Protein AF-A0ABD5NS43-F1 (afdb_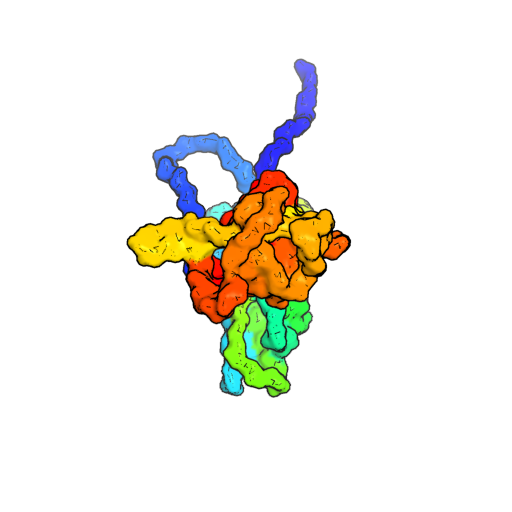monomer_lite)

Secondary structure (DSSP, 8-state):
---------------------------------------------SB---EEESTEEETTTEEEEEE---SS-SEEEEEEEEE--TTTPPPEEEEEEEPPPPP-HHHHHEEEEEEEEETTTS-EEEEEEEEHHHHHHHHHT-EEEEEEEPTT-EEEEEEEEEE-TT------EEEEEEEEEEETTS-SSPPPSSTT---S---S-SS-BPPEEEEEEEEEPTTT--EEE--BEE--TTGGG-TTEETTEE-SEEEEEESSSSS--EEEEEEEEEEEEE-TTS-EEEEEEEEEETT-PPPPPEEEEEEEETTEEEEE--GGGEETTEESSPEEPPBTT----

Radius of gyration: 26.24 Å; chains: 1; bounding box: 74×61×73 Å

Foldseek 3Di:
DDDDDDDDDPDDDDPDPDDDDDDDDPPDPPPPPPDPDDDDDDDPAWWAFKDKDWAPDDRRQKHKDKFFADPVRQKDKTKIKIARAADPDAFWWKKKAKDAWPDDPQQQQKWKWKWKDFPPPPDTHTQDTDGNQRRNQSRLQMDTRDDGDGHPGIMMIMMIMGGHPPDDDRDMIMMMMGMTITHPPPPPPDDGPRHPGGNPDCPLQDQNFFQWQKKWWFFADPVPRDTHTQAMDGQDPCQLVDPQGHRSAGDQAKAFGAHHSPPSHTGQKIWRWPDFRADPPRHTFWTWTFMAGVVRDDDFFTQWMWTEGDPDIAIRRDPQQTDTRTGPDIDGGDRPVPDHD

Sequence (341 aa):
MTGDGVNRRRVLRSLVIAGGTGAAVGTGTGALLSDRESGANDVGAGTLDVQVDGGSATGDGTVSLVIEPTADRRSGTETLSVSLPGETNNPATLWLGGTCPPASPLVEALSMTVSVGDCSSGSADVIASGSLRSVTETLADGVLLSACLDAGARRCLTVAWALADGYTGRDSIAFDLQVVAEQCRWTADPTNPFPGASCADPPSDGPTRHGISYLVPYACDPADGTAVRLGKLELESGYCGVDGIDENAIERGTYPLFDDGDDCTPTDYQLHVVDVVEKTGGEAVGIEFELGTASGDAPPDLCRVDVKGGPGIVTYDDPDAFDGSATDGPLLAPTTGGGAP

Structure (mmCIF, N/CA/C/O backbone):
data_AF-A0ABD5NS43-F1
#
_entry.id   AF-A0ABD5NS43-F1
#
loop_
_atom_site.group_PDB
_atom_site.id
_atom_site.type_symbol
_atom_site.label_atom_id
_atom_site.label_alt_id
_atom_site.label_comp_id
_atom_site.label_asym_id
_atom_site.label_entity_id
_atom_site.label_seq_id
_atom_site.pdbx_PDB_ins_code
_atom_site.Cartn_x
_atom_site.Cartn_y
_atom_site.Cartn_z
_atom_site.occupancy
_atom_site.B_iso_or_equiv
_atom_site.auth_seq_id
_atom_site.auth_comp_id
_atom_site.auth_asym_id
_atom_site.auth_atom_id
_atom_site.pdbx_PDB_model_num
ATOM 1 N N . MET A 1 1 ? -43.810 36.384 12.501 1.00 37.03 1 MET A N 1
ATOM 2 C CA . MET A 1 1 ? -44.142 35.044 13.031 1.00 37.03 1 MET A CA 1
ATOM 3 C C . MET A 1 1 ? -43.964 34.043 11.911 1.00 37.03 1 MET A C 1
ATOM 5 O O . MET A 1 1 ? -44.349 34.396 10.806 1.00 37.03 1 MET A O 1
ATOM 9 N N . THR A 1 2 ? -43.400 32.874 12.263 1.00 34.41 2 THR A N 1
ATOM 10 C CA . THR A 1 2 ? -43.229 31.626 11.478 1.00 34.41 2 THR A CA 1
ATOM 11 C C . THR A 1 2 ? -42.352 31.774 10.233 1.00 34.41 2 THR A C 1
ATOM 13 O O . THR A 1 2 ? -42.646 32.602 9.388 1.00 34.41 2 THR A O 1
ATOM 16 N N . GLY A 1 3 ? -41.258 31.052 10.032 1.00 32.59 3 GLY A N 1
ATOM 17 C CA . GLY A 1 3 ? -40.816 29.740 10.503 1.00 32.59 3 GLY A CA 1
ATOM 18 C C . GLY A 1 3 ? -39.913 29.172 9.392 1.00 32.59 3 GLY A C 1
ATOM 19 O O . GLY A 1 3 ? -39.959 29.677 8.275 1.00 32.59 3 GLY A O 1
ATOM 20 N N . ASP A 1 4 ? -39.130 28.150 9.721 1.00 36.84 4 ASP A N 1
ATOM 21 C CA . ASP A 1 4 ? -38.266 27.343 8.839 1.00 36.84 4 ASP A CA 1
ATOM 22 C C . ASP A 1 4 ? -36.882 27.957 8.528 1.00 36.84 4 ASP A C 1
ATOM 24 O O . ASP A 1 4 ? -36.754 29.043 7.982 1.00 36.84 4 ASP A O 1
ATOM 28 N N . GLY A 1 5 ? -35.746 27.353 8.879 1.00 27.80 5 GLY A N 1
ATOM 29 C CA . GLY A 1 5 ? -35.504 25.953 9.209 1.00 27.80 5 GLY A CA 1
ATOM 30 C C . GLY A 1 5 ? -34.748 25.259 8.078 1.00 27.80 5 GLY A C 1
ATOM 31 O O . GLY A 1 5 ? -35.350 24.724 7.162 1.00 27.80 5 GLY A O 1
ATOM 32 N N . VAL A 1 6 ? -33.430 25.175 8.275 1.00 33.19 6 VAL A N 1
ATOM 33 C CA . VAL A 1 6 ? -32.510 24.126 7.802 1.00 33.19 6 VAL A CA 1
ATOM 34 C C . VAL A 1 6 ? -31.959 24.191 6.356 1.00 33.19 6 VAL A C 1
ATOM 36 O O . VAL A 1 6 ? -32.664 24.157 5.359 1.00 33.19 6 VAL A O 1
ATOM 39 N N . ASN A 1 7 ? -30.623 24.090 6.321 1.00 31.78 7 ASN A N 1
ATOM 40 C CA . ASN A 1 7 ? -29.783 23.299 5.409 1.00 31.78 7 ASN A CA 1
ATOM 41 C C . ASN A 1 7 ? -29.570 23.731 3.949 1.00 31.78 7 ASN A C 1
ATOM 43 O O . ASN A 1 7 ? -30.408 23.521 3.079 1.00 31.78 7 ASN A O 1
ATOM 47 N N . ARG A 1 8 ? -28.317 24.103 3.648 1.00 32.53 8 ARG A N 1
ATOM 48 C CA . ARG A 1 8 ? -27.331 23.229 2.967 1.00 32.53 8 ARG A CA 1
ATOM 49 C C . ARG A 1 8 ? -26.042 24.023 2.718 1.00 32.53 8 ARG A C 1
ATOM 51 O O . ARG A 1 8 ? -25.870 24.628 1.665 1.00 32.53 8 ARG A O 1
ATOM 58 N N . ARG A 1 9 ? -25.096 23.981 3.658 1.00 37.16 9 ARG A N 1
ATOM 59 C CA . ARG A 1 9 ? -23.673 24.095 3.303 1.00 37.16 9 ARG A CA 1
ATOM 60 C C . ARG A 1 9 ? -23.087 22.694 3.359 1.00 37.16 9 ARG A C 1
ATOM 62 O O . ARG A 1 9 ? -22.691 22.215 4.409 1.00 37.16 9 ARG A O 1
ATOM 69 N N . ARG A 1 10 ? -23.100 22.027 2.204 1.00 39.12 10 ARG A N 1
ATOM 70 C CA . ARG A 1 10 ? -22.196 20.915 1.913 1.00 39.12 10 ARG A CA 1
ATOM 71 C C . ARG A 1 10 ? -20.854 21.549 1.580 1.00 39.12 10 ARG A C 1
ATOM 73 O O . ARG A 1 10 ? -20.683 22.017 0.462 1.00 39.12 10 ARG A O 1
ATOM 80 N N . VAL A 1 11 ? -19.947 21.592 2.546 1.00 30.23 11 VAL A N 1
ATOM 81 C CA . VAL A 1 11 ? -18.516 21.761 2.282 1.00 30.23 11 VAL A CA 1
ATOM 82 C C . VAL A 1 11 ? -17.762 20.878 3.277 1.00 30.23 11 VAL A C 1
ATOM 84 O O . VAL A 1 11 ? -17.627 21.231 4.438 1.00 30.23 11 VAL A O 1
ATOM 87 N N . LEU A 1 12 ? -17.388 19.703 2.761 1.00 34.28 12 LEU A N 1
ATOM 88 C CA . LEU A 1 12 ? -16.168 18.910 2.969 1.00 34.28 12 LEU A CA 1
ATOM 89 C C . LEU A 1 12 ? -15.636 18.656 4.389 1.00 34.28 12 LEU A C 1
ATOM 91 O O . LEU A 1 12 ? -15.289 19.582 5.111 1.00 34.28 12 LEU A O 1
ATOM 95 N N . ARG A 1 13 ? -15.371 17.370 4.660 1.00 28.28 13 ARG A N 1
ATOM 96 C CA . ARG A 1 13 ? -14.049 16.848 5.064 1.00 28.28 13 ARG A CA 1
ATOM 97 C C . ARG A 1 13 ? -14.061 15.321 4.955 1.00 28.28 13 ARG A C 1
ATOM 99 O O . ARG A 1 13 ? -14.461 14.614 5.867 1.00 28.28 13 ARG A O 1
ATOM 106 N N . SER A 1 14 ? -13.672 14.839 3.782 1.00 26.73 14 SER A N 1
ATOM 107 C CA . SER A 1 14 ? -13.188 13.481 3.563 1.00 26.73 14 SER A CA 1
ATOM 108 C C . SER A 1 14 ? -11.707 13.465 3.940 1.00 26.73 14 SER A C 1
ATOM 110 O O . SER A 1 14 ? -10.896 14.040 3.215 1.00 26.73 14 SER A O 1
ATOM 112 N N . LEU A 1 15 ? -11.360 12.861 5.076 1.00 34.47 15 LEU A N 1
ATOM 113 C CA . LEU A 1 15 ? -10.001 12.376 5.298 1.00 34.47 15 LEU A CA 1
ATOM 114 C C . LEU A 1 15 ? -9.972 10.953 4.743 1.00 34.47 15 LEU A C 1
ATOM 116 O O . LEU A 1 15 ? -10.504 10.031 5.350 1.00 34.47 15 LEU A O 1
ATOM 120 N N . VAL A 1 16 ? -9.427 10.809 3.540 1.00 35.41 16 VAL A N 1
ATOM 121 C CA . VAL A 1 16 ? -9.013 9.514 3.007 1.00 35.41 16 VAL A CA 1
ATOM 122 C C . VAL A 1 16 ? -7.578 9.347 3.477 1.00 35.41 16 VAL A C 1
ATOM 124 O O . VAL A 1 16 ? -6.688 10.037 2.986 1.00 35.41 16 VAL A O 1
ATOM 127 N N . ILE A 1 17 ? -7.367 8.504 4.484 1.00 37.31 17 ILE A N 1
ATOM 128 C CA . ILE A 1 17 ? -6.025 8.055 4.848 1.00 37.31 17 ILE A CA 1
ATOM 129 C C . ILE A 1 17 ? -5.646 7.035 3.777 1.00 37.31 17 ILE A C 1
ATOM 131 O O . ILE A 1 17 ? -6.137 5.909 3.771 1.00 37.31 17 ILE A O 1
ATOM 135 N N . ALA A 1 18 ? -4.851 7.479 2.807 1.00 36.19 18 ALA A N 1
ATOM 136 C CA . ALA A 1 18 ? -4.213 6.594 1.850 1.00 36.19 18 ALA A CA 1
ATOM 137 C C . ALA A 1 18 ? -3.174 5.759 2.610 1.00 36.19 18 ALA A C 1
ATOM 139 O O . ALA A 1 18 ? -2.249 6.306 3.208 1.00 36.19 18 ALA A O 1
ATOM 140 N N . GLY A 1 19 ? -3.369 4.442 2.640 1.00 33.03 19 GLY A N 1
ATOM 141 C CA . GLY A 1 19 ? -2.379 3.501 3.148 1.00 33.03 19 GLY A CA 1
ATOM 142 C C . GLY A 1 19 ? -1.290 3.279 2.103 1.00 33.03 19 GLY A C 1
ATOM 143 O O . GLY A 1 19 ? -1.593 2.964 0.955 1.00 33.03 19 GLY A O 1
ATOM 144 N N . GLY A 1 20 ? -0.034 3.432 2.509 1.00 29.34 20 GLY A N 1
ATOM 145 C CA . GLY A 1 20 ? 1.129 3.101 1.697 1.00 29.34 20 GLY A CA 1
ATOM 146 C C . GLY A 1 20 ? 2.405 3.154 2.531 1.00 29.34 20 GLY A C 1
ATOM 147 O O . GLY A 1 20 ? 2.753 4.213 3.034 1.00 29.34 20 GLY A O 1
ATOM 148 N N . THR A 1 21 ? 3.034 1.984 2.681 1.00 33.06 21 THR A N 1
ATOM 149 C CA . THR A 1 21 ? 4.460 1.716 2.968 1.00 33.06 21 THR A CA 1
ATOM 150 C C . THR A 1 21 ? 5.164 2.520 4.068 1.00 33.06 21 THR A C 1
ATOM 152 O O . THR A 1 21 ? 5.438 3.710 3.956 1.00 33.06 21 THR A O 1
ATOM 155 N N . GLY A 1 22 ? 5.552 1.802 5.126 1.00 31.81 22 GLY A N 1
ATOM 156 C CA . GLY A 1 22 ? 6.321 2.325 6.244 1.00 31.81 22 GLY A CA 1
ATOM 157 C C . GLY A 1 22 ? 7.696 2.868 5.853 1.00 31.81 22 GLY A C 1
ATOM 158 O O . GLY A 1 22 ? 8.577 2.129 5.432 1.00 31.81 22 GLY A O 1
ATOM 159 N N . ALA A 1 23 ? 7.895 4.145 6.151 1.00 29.14 23 ALA A N 1
ATOM 160 C CA . ALA A 1 23 ? 9.147 4.679 6.658 1.00 29.14 23 ALA A CA 1
ATOM 161 C C . ALA A 1 23 ? 8.786 5.666 7.772 1.00 29.14 23 ALA A C 1
ATOM 163 O O . ALA A 1 23 ? 7.980 6.578 7.588 1.00 29.14 23 ALA A O 1
ATOM 164 N N . ALA A 1 24 ? 9.346 5.460 8.961 1.00 37.34 24 ALA A N 1
ATOM 165 C CA . ALA A 1 24 ? 9.175 6.370 10.078 1.00 37.34 24 ALA A CA 1
ATOM 166 C C . ALA A 1 24 ? 9.868 7.705 9.765 1.00 37.34 24 ALA A C 1
ATOM 168 O O . ALA A 1 24 ? 11.053 7.880 10.039 1.00 37.34 24 ALA A O 1
ATOM 169 N N . VAL A 1 25 ? 9.114 8.667 9.238 1.00 30.28 25 VAL A N 1
ATOM 170 C CA . VAL A 1 25 ? 9.462 10.084 9.311 1.00 30.28 25 VAL A CA 1
ATOM 171 C C . VAL A 1 25 ? 8.252 10.808 9.873 1.00 30.28 25 VAL A C 1
ATOM 173 O O . VAL A 1 25 ? 7.248 11.023 9.202 1.00 30.28 25 VAL A O 1
ATOM 176 N N . GLY A 1 26 ? 8.354 11.171 11.150 1.00 37.03 26 GLY A N 1
ATOM 177 C CA . GLY A 1 26 ? 7.439 12.105 11.781 1.00 37.03 26 GLY A CA 1
ATOM 178 C C . GLY A 1 26 ? 7.564 13.471 11.118 1.00 37.03 26 GLY A C 1
ATOM 179 O O . GLY A 1 26 ? 8.280 14.342 11.605 1.00 37.03 26 GLY A O 1
ATOM 180 N N . THR A 1 27 ? 6.848 13.684 10.021 1.00 30.89 27 THR A N 1
ATOM 181 C CA . THR A 1 27 ? 6.480 15.025 9.587 1.00 30.89 27 THR A CA 1
ATOM 182 C C . THR A 1 27 ? 5.243 15.406 10.371 1.00 30.89 27 THR A C 1
ATOM 184 O O . THR A 1 27 ? 4.116 15.055 10.028 1.00 30.89 27 THR A O 1
ATOM 187 N N . GLY A 1 28 ? 5.485 16.080 11.494 1.00 30.64 28 GLY A N 1
ATOM 188 C CA . GLY A 1 28 ? 4.429 16.662 12.293 1.00 30.64 28 GLY A CA 1
ATOM 189 C C . GLY A 1 28 ? 3.524 17.514 11.415 1.00 30.64 28 GLY A C 1
ATOM 190 O O . GLY A 1 28 ? 3.984 18.423 10.721 1.00 30.64 28 GLY A O 1
ATOM 191 N N . THR A 1 29 ? 2.220 17.278 11.517 1.00 31.39 29 THR A N 1
ATOM 192 C CA . THR A 1 29 ? 1.263 18.334 11.211 1.00 31.39 29 THR A CA 1
ATOM 193 C C . THR A 1 29 ? 1.394 19.347 12.339 1.00 31.39 29 THR A C 1
ATOM 195 O O . THR A 1 29 ? 0.687 19.308 13.343 1.00 31.39 29 THR A O 1
ATOM 198 N N . GLY A 1 30 ? 2.383 20.228 12.204 1.00 27.53 30 GLY A N 1
ATOM 199 C CA . GLY A 1 30 ? 2.445 21.461 12.955 1.00 27.53 30 GLY A CA 1
ATOM 200 C C . GLY A 1 30 ? 1.200 22.261 12.613 1.00 27.53 30 GLY A C 1
ATOM 201 O O . GLY A 1 30 ? 1.186 23.021 11.648 1.00 27.53 30 GLY A O 1
ATOM 202 N N . ALA A 1 31 ? 0.153 22.114 13.420 1.00 28.66 31 ALA A N 1
ATOM 203 C CA . ALA A 1 31 ? -0.797 23.190 13.595 1.00 28.66 31 ALA A CA 1
ATOM 204 C C . ALA A 1 31 ? -0.027 24.328 14.277 1.00 28.66 31 ALA A C 1
ATOM 206 O O . ALA A 1 31 ? 0.041 24.431 15.501 1.00 28.66 31 ALA A O 1
ATOM 207 N N . LEU A 1 32 ? 0.607 25.166 13.456 1.00 30.61 32 LEU A N 1
ATOM 208 C CA . LEU A 1 32 ? 0.958 26.529 13.816 1.00 30.61 32 LEU A CA 1
ATOM 209 C C . LEU A 1 32 ? -0.346 27.267 14.126 1.00 30.61 32 LEU A C 1
ATOM 211 O O . LEU A 1 32 ? -0.912 27.948 13.281 1.00 30.61 32 LEU A O 1
ATOM 215 N N . LEU A 1 33 ? -0.817 27.106 15.355 1.00 27.48 33 LEU A N 1
ATOM 216 C CA . LEU A 1 33 ? -1.637 28.079 16.050 1.00 27.48 33 LEU A CA 1
ATOM 217 C C . LEU A 1 33 ? -0.927 28.353 17.373 1.00 27.48 33 LEU A C 1
ATOM 219 O O . LEU A 1 33 ? -1.290 27.864 18.441 1.00 27.48 33 LEU A O 1
ATOM 223 N N . SER A 1 34 ? 0.141 29.144 17.287 1.00 36.28 34 SER A N 1
ATOM 224 C CA . SER A 1 34 ? 0.410 30.066 18.377 1.00 36.28 34 SER A CA 1
ATOM 225 C C . SER A 1 34 ? -0.783 31.008 18.416 1.00 36.28 34 SER A C 1
ATOM 227 O O . SER A 1 34 ? -0.908 31.807 17.503 1.00 36.28 34 SER A O 1
ATOM 229 N N . ASP A 1 35 ? -1.669 30.855 19.393 1.00 29.58 35 ASP A N 1
ATOM 230 C CA . ASP A 1 35 ? -2.340 31.977 20.044 1.00 29.58 35 ASP A CA 1
ATOM 231 C C . ASP A 1 35 ? -2.994 31.486 21.336 1.00 29.58 35 ASP A C 1
ATOM 233 O O . ASP A 1 35 ? -3.946 30.706 21.364 1.00 29.58 35 ASP A O 1
ATOM 237 N N . ARG A 1 36 ? -2.440 31.961 22.453 1.00 37.84 36 ARG A N 1
ATOM 238 C CA . ARG A 1 36 ? -3.187 32.071 23.700 1.00 37.84 36 ARG A CA 1
ATOM 239 C C . ARG A 1 36 ? -4.110 33.273 23.540 1.00 37.84 36 ARG A C 1
ATOM 241 O O . ARG A 1 36 ? -3.676 34.379 23.825 1.00 37.84 36 ARG A O 1
ATOM 248 N N . GLU A 1 37 ? -5.363 33.055 23.160 1.00 25.05 37 GLU A N 1
ATOM 249 C CA . GLU A 1 37 ? -6.462 33.917 23.597 1.00 25.05 37 GLU A CA 1
ATOM 250 C C . GLU A 1 37 ? -7.812 33.188 23.537 1.00 25.05 37 GLU A C 1
ATOM 252 O O . GLU A 1 37 ? -8.101 32.378 22.661 1.00 25.05 37 GLU A O 1
ATOM 257 N N . SER A 1 38 ? -8.615 33.434 24.564 1.00 39.31 38 SER A N 1
ATOM 258 C CA . SER A 1 38 ? -9.927 32.852 24.823 1.00 39.31 38 SER A CA 1
ATOM 259 C C . SER A 1 38 ? -11.000 33.381 23.867 1.00 39.31 38 SER A C 1
ATOM 261 O O . SER A 1 38 ? -11.188 34.593 23.806 1.00 39.31 38 SER A O 1
ATOM 263 N N . GLY A 1 39 ? -11.807 32.507 23.253 1.00 24.41 39 GLY A N 1
ATOM 264 C CA . GLY A 1 39 ? -13.103 32.925 22.702 1.00 24.41 39 GLY A CA 1
ATOM 265 C C . GLY A 1 39 ? -13.632 32.139 21.503 1.00 24.41 39 GLY A C 1
ATOM 266 O O . GLY A 1 39 ? -13.374 32.502 20.369 1.00 24.41 39 GLY A O 1
ATOM 267 N N . ALA A 1 40 ? -14.468 31.142 21.800 1.00 32.28 40 ALA A N 1
ATOM 268 C CA . ALA A 1 40 ? -15.680 30.743 21.074 1.00 32.28 40 ALA A CA 1
ATOM 269 C C . ALA A 1 40 ? -15.644 30.471 19.544 1.00 32.28 40 ALA A C 1
ATOM 271 O O . ALA A 1 40 ? -15.745 31.378 18.723 1.00 32.28 40 ALA A O 1
ATOM 272 N N . ASN A 1 41 ? -15.816 29.171 19.253 1.00 26.81 41 ASN A N 1
ATOM 273 C CA . ASN A 1 41 ? -16.588 28.561 18.158 1.00 26.81 41 ASN A CA 1
ATOM 274 C C . ASN A 1 41 ? -15.925 28.421 16.774 1.00 26.81 41 ASN A C 1
ATOM 276 O O . ASN A 1 41 ? -16.150 29.240 15.891 1.00 26.81 41 ASN A O 1
ATOM 280 N N . ASP A 1 42 ? -15.326 27.252 16.527 1.00 26.03 42 ASP A N 1
ATOM 281 C CA . ASP A 1 42 ? -15.966 26.301 15.607 1.00 26.03 42 ASP A CA 1
ATOM 282 C C . ASP A 1 42 ? -15.689 24.851 16.051 1.00 26.03 42 ASP A C 1
ATOM 284 O O . ASP A 1 42 ? -14.607 24.520 16.533 1.00 26.03 42 ASP A O 1
ATOM 288 N N . VAL A 1 43 ? -16.728 24.023 15.990 1.00 31.44 43 VAL A N 1
ATOM 289 C CA . VAL A 1 43 ? -16.882 22.732 16.671 1.00 31.44 43 VAL A CA 1
ATOM 290 C C . VAL A 1 43 ? -16.802 21.613 15.637 1.00 31.44 43 VAL A C 1
ATOM 292 O O . VAL A 1 43 ? -17.685 21.489 14.795 1.00 31.44 43 VAL A O 1
ATOM 295 N N . GLY A 1 44 ? -15.798 20.741 15.743 1.00 28.44 44 GLY A N 1
ATOM 296 C CA . GLY A 1 44 ? -15.894 19.367 15.252 1.00 28.44 44 GLY A CA 1
ATOM 297 C C . GLY A 1 44 ? -16.437 18.494 16.380 1.00 28.44 44 GLY A C 1
ATOM 298 O O . GLY A 1 44 ? -15.688 18.102 17.269 1.00 28.44 44 GLY A O 1
ATOM 299 N N . ALA A 1 45 ? -17.745 18.248 16.415 1.00 35.97 45 ALA A N 1
ATOM 300 C CA . ALA A 1 45 ? -18.325 17.328 17.388 1.00 35.97 45 ALA A CA 1
ATOM 301 C C . ALA A 1 45 ? -18.009 15.889 16.957 1.00 35.97 45 ALA A C 1
ATOM 303 O O . ALA A 1 45 ? -18.482 15.470 15.905 1.00 35.97 45 ALA A O 1
ATOM 304 N N . GLY A 1 46 ? -17.248 15.135 17.756 1.00 40.91 46 GLY A N 1
ATOM 305 C CA . GLY A 1 46 ? -17.272 13.673 17.641 1.00 40.91 46 GLY A CA 1
ATOM 306 C C . GLY A 1 46 ? -16.073 12.917 18.196 1.00 40.91 46 GLY A C 1
ATOM 307 O O . GLY A 1 46 ? -16.284 11.981 18.960 1.00 40.91 46 GLY A O 1
ATOM 308 N N . THR A 1 47 ? -14.843 13.305 17.851 1.00 48.72 47 THR A N 1
ATOM 309 C CA . THR A 1 47 ? -13.645 12.503 18.161 1.00 48.72 47 THR A CA 1
ATOM 310 C C . THR A 1 47 ? -13.081 12.836 19.538 1.00 48.72 47 THR A C 1
ATOM 312 O O . THR A 1 47 ? -12.920 14.011 19.876 1.00 48.72 47 THR A O 1
ATOM 315 N N . LEU A 1 48 ? -12.808 11.809 20.342 1.00 53.78 48 LEU A N 1
ATOM 316 C CA . LEU A 1 48 ? -12.258 11.944 21.691 1.00 53.78 48 LEU A CA 1
ATOM 317 C C . LEU A 1 48 ? -10.807 11.467 21.753 1.00 53.78 48 LEU A C 1
ATOM 319 O O . LEU A 1 48 ? -10.426 10.583 20.994 1.00 53.78 48 LEU A O 1
ATOM 323 N N . ASP A 1 49 ? -10.035 12.030 22.680 1.00 56.38 49 ASP A N 1
ATOM 324 C CA . ASP A 1 49 ? -8.682 11.571 22.985 1.00 56.38 49 ASP A CA 1
ATOM 325 C C . ASP A 1 49 ? -8.708 10.132 23.531 1.00 56.38 49 ASP A C 1
ATOM 327 O O . ASP A 1 49 ? -9.467 9.829 24.463 1.00 56.38 49 ASP A O 1
ATOM 331 N N . VAL A 1 50 ? -7.901 9.254 22.933 1.00 56.78 50 VAL A N 1
ATOM 332 C CA . VAL A 1 50 ? -7.781 7.837 23.293 1.00 56.78 50 VAL A CA 1
ATOM 333 C C . VAL A 1 50 ? -6.357 7.577 23.734 1.00 56.78 50 VAL A C 1
ATOM 335 O O . VAL A 1 50 ? -5.414 7.785 22.978 1.00 56.78 50 VAL A O 1
ATOM 338 N N . GLN A 1 51 ? -6.211 7.022 24.931 1.00 63.41 51 GLN A N 1
ATOM 339 C CA . GLN A 1 51 ? -4.917 6.575 25.416 1.00 63.41 51 GLN A CA 1
ATOM 340 C C . GLN A 1 51 ? -4.794 5.062 25.242 1.00 63.41 51 GLN A C 1
ATOM 342 O O . GLN A 1 51 ? -5.644 4.306 25.726 1.00 63.41 51 GLN A O 1
ATOM 347 N N . VAL A 1 52 ? -3.713 4.630 24.592 1.00 60.88 52 VAL A N 1
ATOM 348 C CA . VAL A 1 52 ? -3.337 3.219 24.485 1.00 60.88 52 VAL A CA 1
ATOM 349 C C . VAL A 1 52 ? -2.013 2.997 25.209 1.00 60.88 52 VAL A C 1
ATOM 351 O O . VAL A 1 52 ? -0.996 3.577 24.845 1.00 60.88 52 VAL A O 1
ATOM 354 N N . ASP A 1 53 ? -2.034 2.161 26.246 1.00 62.56 53 ASP A N 1
ATOM 355 C CA . ASP A 1 53 ? -0.852 1.786 27.021 1.00 62.56 53 ASP A CA 1
ATOM 356 C C . ASP A 1 53 ? -0.402 0.361 26.642 1.00 62.56 53 ASP A C 1
ATOM 358 O O . ASP A 1 53 ? -1.165 -0.597 26.800 1.00 62.56 53 ASP A O 1
ATOM 362 N N . GLY A 1 54 ? 0.843 0.214 26.176 1.00 54.50 54 GLY A N 1
ATOM 363 C CA . GLY A 1 54 ? 1.426 -1.047 25.684 1.00 54.50 54 GLY A CA 1
ATOM 364 C C . GLY A 1 54 ? 1.922 -0.935 24.235 1.00 54.50 54 GLY A C 1
ATOM 365 O O . GLY A 1 54 ? 1.454 -0.079 23.490 1.00 54.50 54 GLY A O 1
ATOM 366 N N . GLY A 1 55 ? 2.887 -1.773 23.838 1.00 56.00 55 GLY A N 1
ATOM 367 C CA . GLY A 1 55 ? 3.522 -1.707 22.511 1.00 56.00 55 GLY A CA 1
ATOM 368 C C . GLY A 1 55 ? 4.299 -0.407 22.248 1.00 56.00 55 GLY A C 1
ATOM 369 O O . GLY A 1 55 ? 4.666 0.316 23.178 1.00 56.00 55 GLY A O 1
ATOM 370 N N . SER A 1 56 ? 4.553 -0.097 20.973 1.00 50.69 56 SER A N 1
ATOM 371 C CA . SER A 1 56 ? 5.128 1.181 20.511 1.00 50.69 56 SER A CA 1
ATOM 372 C C . SER A 1 56 ? 4.033 2.215 20.210 1.00 50.69 56 SER A C 1
ATOM 374 O O . SER A 1 56 ? 4.036 2.838 19.152 1.00 50.69 56 SER A O 1
ATOM 376 N N . ALA A 1 57 ? 3.060 2.360 21.114 1.00 51.38 57 ALA A N 1
ATOM 377 C CA . ALA A 1 57 ? 1.929 3.267 20.933 1.00 51.38 57 ALA A CA 1
ATOM 378 C C . ALA A 1 57 ? 2.378 4.731 20.780 1.00 51.38 57 ALA A C 1
ATOM 380 O O . ALA A 1 57 ? 3.193 5.234 21.561 1.00 51.38 57 ALA A O 1
ATOM 381 N N . THR A 1 58 ? 1.808 5.427 19.798 1.00 50.38 58 THR A N 1
ATOM 382 C CA . THR A 1 58 ? 1.869 6.888 19.693 1.00 50.38 58 THR A CA 1
ATOM 383 C C . THR A 1 58 ? 0.603 7.469 20.323 1.00 50.38 58 THR A C 1
ATOM 385 O O . THR A 1 58 ? -0.456 6.843 20.303 1.00 50.38 58 THR A O 1
ATOM 388 N N . GLY A 1 59 ? 0.698 8.650 20.940 1.00 48.91 59 GLY A N 1
ATOM 389 C CA . GLY A 1 59 ? -0.375 9.256 21.749 1.00 48.91 59 GLY A CA 1
ATOM 390 C C . GLY A 1 59 ? -1.684 9.598 21.019 1.00 48.91 59 GLY A C 1
ATOM 391 O O . GLY A 1 59 ? -2.543 10.209 21.634 1.00 48.91 59 GLY A O 1
ATOM 392 N N . ASP A 1 60 ? -1.846 9.188 19.758 1.00 56.69 60 ASP A N 1
ATOM 393 C CA . ASP A 1 60 ? -2.975 9.515 18.880 1.00 56.69 60 ASP A CA 1
ATOM 394 C C . ASP A 1 60 ? -3.829 8.272 18.532 1.00 56.69 60 ASP A C 1
ATOM 396 O O . ASP A 1 60 ? -4.478 8.213 17.489 1.00 56.69 60 ASP A O 1
ATOM 400 N N . GLY A 1 61 ? -3.805 7.233 19.375 1.00 65.50 61 GLY A N 1
ATOM 401 C CA . GLY A 1 61 ? -4.620 6.025 19.188 1.00 65.50 61 GLY A CA 1
ATOM 402 C C . GLY A 1 61 ? -4.102 5.047 18.126 1.00 65.50 61 GLY A C 1
ATOM 403 O O . GLY A 1 61 ? -4.812 4.101 17.791 1.00 65.50 61 GLY A O 1
ATOM 404 N N . THR A 1 62 ? -2.880 5.231 17.616 1.00 73.69 62 THR A N 1
ATOM 405 C CA . THR A 1 62 ? -2.229 4.288 16.689 1.00 73.69 62 THR A CA 1
ATOM 406 C C . THR A 1 62 ? -1.158 3.470 17.409 1.00 73.69 62 THR A C 1
ATOM 408 O O . THR A 1 62 ? -0.362 4.004 18.184 1.00 73.69 62 THR A O 1
ATOM 411 N N . VAL A 1 63 ? -1.125 2.161 17.156 1.00 73.12 63 VAL A N 1
ATOM 412 C CA . VAL A 1 63 ? -0.144 1.234 17.732 1.00 73.12 63 VAL A CA 1
ATOM 413 C C . VAL A 1 63 ? 0.469 0.374 16.642 1.00 73.12 63 VAL A C 1
ATOM 415 O O . VAL A 1 63 ? -0.227 -0.440 16.042 1.00 73.12 63 VAL A O 1
ATOM 418 N N . SER A 1 64 ? 1.779 0.500 16.443 1.00 78.62 64 SER A N 1
ATOM 419 C CA . SER A 1 64 ? 2.527 -0.398 15.564 1.00 78.62 64 SER A CA 1
ATOM 420 C C . SER A 1 64 ? 2.840 -1.707 16.278 1.00 78.62 64 SER A C 1
ATOM 422 O O . SER A 1 64 ? 3.478 -1.716 17.335 1.00 78.62 64 SER A O 1
ATOM 424 N N . LEU A 1 65 ? 2.407 -2.814 15.684 1.00 79.25 65 LEU A N 1
ATOM 425 C CA . LEU A 1 65 ? 2.727 -4.168 16.110 1.00 79.25 65 LEU A CA 1
ATOM 426 C C . LEU A 1 65 ? 3.804 -4.735 15.194 1.00 79.25 65 LEU A C 1
ATOM 428 O O . LEU A 1 65 ? 3.617 -4.828 13.982 1.00 79.25 65 LEU A O 1
ATOM 432 N N . VAL A 1 66 ? 4.925 -5.146 15.787 1.00 83.94 66 VAL A N 1
ATOM 433 C CA . VAL A 1 66 ? 6.048 -5.746 15.061 1.00 83.94 66 VAL A CA 1
ATOM 434 C C . VAL A 1 66 ? 6.205 -7.194 15.503 1.00 83.94 66 VAL A C 1
ATOM 436 O O . VAL A 1 66 ? 6.422 -7.491 16.681 1.00 83.94 66 VAL A O 1
ATOM 439 N N . ILE A 1 67 ? 6.095 -8.113 14.548 1.00 84.19 67 ILE A N 1
ATOM 440 C CA . ILE A 1 67 ? 6.277 -9.544 14.769 1.00 84.19 67 ILE A CA 1
ATOM 441 C C . ILE A 1 67 ? 7.592 -9.965 14.122 1.00 84.19 67 ILE A C 1
ATOM 443 O O . ILE A 1 67 ? 7.755 -9.916 12.904 1.00 84.19 67 ILE A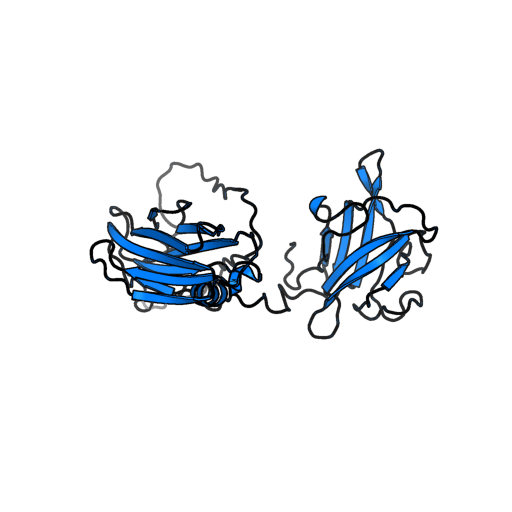 O 1
ATOM 447 N N . GLU A 1 68 ? 8.515 -10.426 14.965 1.00 87.31 68 GLU A N 1
ATOM 448 C CA . GLU A 1 68 ? 9.838 -10.921 14.575 1.00 87.31 68 GLU A CA 1
ATOM 449 C C . GLU A 1 68 ? 9.998 -12.372 15.058 1.00 87.31 68 GLU A C 1
ATOM 451 O O . GLU A 1 68 ? 10.520 -12.619 16.156 1.00 87.31 68 GLU A O 1
ATOM 456 N N . PRO A 1 69 ? 9.488 -13.364 14.306 1.00 85.31 69 PRO A N 1
ATOM 457 C CA . PRO A 1 69 ? 9.624 -14.757 14.689 1.00 85.31 69 PRO A CA 1
ATOM 458 C C . PRO A 1 69 ? 11.082 -15.196 14.591 1.00 85.31 69 PRO A C 1
ATOM 460 O O . PRO A 1 69 ? 11.795 -14.880 13.640 1.00 85.31 69 PRO A O 1
ATOM 463 N N . THR A 1 70 ? 11.522 -15.997 15.554 1.00 86.69 70 THR A N 1
ATOM 464 C CA . THR A 1 70 ? 12.842 -16.634 15.518 1.00 86.69 70 THR A CA 1
ATOM 465 C C . THR A 1 70 ? 12.699 -18.135 15.724 1.00 86.69 70 THR A C 1
ATOM 467 O O . THR A 1 70 ? 11.627 -18.628 16.081 1.00 86.69 70 THR A O 1
ATOM 470 N N . ALA A 1 71 ? 13.788 -18.883 15.532 1.00 83.88 71 ALA A N 1
ATOM 471 C CA . ALA A 1 71 ? 13.798 -20.320 15.804 1.00 83.88 71 ALA A CA 1
ATOM 472 C C . ALA A 1 71 ? 13.350 -20.651 17.243 1.00 83.88 71 ALA A C 1
ATOM 474 O O . ALA A 1 71 ? 12.654 -21.642 17.449 1.00 83.88 71 ALA A O 1
ATOM 475 N N . ASP A 1 72 ? 13.687 -19.785 18.204 1.00 86.50 72 ASP A N 1
ATOM 476 C CA . ASP A 1 72 ? 13.366 -19.955 19.626 1.00 86.50 72 ASP A CA 1
ATOM 477 C C . ASP A 1 72 ? 12.070 -19.236 20.048 1.00 86.50 72 ASP A C 1
ATOM 479 O O . ASP A 1 72 ? 11.550 -19.473 21.138 1.00 86.50 72 ASP A O 1
ATOM 483 N N . ARG A 1 73 ? 11.520 -18.364 19.190 1.00 87.31 73 ARG A N 1
ATOM 484 C CA . ARG A 1 73 ? 10.289 -17.600 19.434 1.00 87.31 73 ARG A CA 1
ATOM 485 C C . ARG A 1 73 ? 9.325 -17.766 18.263 1.00 87.31 73 ARG A C 1
ATOM 487 O O . ARG A 1 73 ? 9.208 -16.898 17.401 1.00 87.31 73 ARG A O 1
ATOM 494 N N . ARG A 1 74 ? 8.602 -18.886 18.268 1.00 92.31 74 ARG A N 1
ATOM 495 C CA . ARG A 1 74 ? 7.559 -19.193 17.273 1.00 92.31 74 ARG A CA 1
ATOM 496 C C . ARG A 1 74 ? 6.154 -18.761 17.692 1.00 92.31 74 ARG A C 1
ATOM 498 O O . ARG A 1 74 ? 5.209 -18.995 16.953 1.00 92.31 74 ARG A O 1
ATOM 505 N N . SER A 1 75 ? 5.999 -18.140 18.854 1.00 94.25 75 SER A N 1
ATOM 506 C CA . SER A 1 75 ? 4.724 -17.586 19.309 1.00 94.25 75 SER A CA 1
ATOM 507 C C . SER A 1 75 ? 4.945 -16.384 20.215 1.00 94.25 75 SER A C 1
ATOM 509 O O . SER A 1 75 ? 6.002 -16.240 20.838 1.00 94.25 75 SER A O 1
ATOM 511 N N . GLY A 1 76 ? 3.925 -15.546 20.340 1.00 91.69 76 GLY A N 1
ATOM 512 C CA . GLY A 1 76 ? 3.948 -14.391 21.219 1.00 91.69 76 GLY A CA 1
ATOM 513 C C . GLY A 1 76 ? 2.555 -13.936 21.611 1.00 91.69 76 GLY A C 1
ATOM 514 O O . GLY A 1 76 ? 1.543 -14.347 21.045 1.00 91.69 76 GLY A O 1
ATOM 515 N N . THR A 1 77 ? 2.511 -13.089 22.628 1.00 91.00 77 THR A N 1
ATOM 516 C CA . THR A 1 77 ? 1.289 -12.425 23.064 1.00 91.00 77 THR A CA 1
ATOM 517 C C . THR A 1 77 ? 1.638 -11.011 23.473 1.00 91.00 77 THR A C 1
ATOM 519 O O . THR A 1 77 ? 2.629 -10.798 24.172 1.00 91.00 77 THR A O 1
ATOM 522 N N . GLU A 1 78 ? 0.825 -10.066 23.031 1.00 86.94 78 GLU A N 1
ATOM 523 C CA . GLU A 1 78 ? 0.932 -8.657 23.363 1.00 86.94 78 GLU A CA 1
ATOM 524 C C . GLU A 1 78 ? -0.417 -8.162 23.876 1.00 86.94 78 GLU A C 1
ATOM 526 O O . GLU A 1 78 ? -1.468 -8.569 23.378 1.00 86.94 78 GLU A O 1
ATOM 531 N N . THR A 1 79 ? -0.392 -7.319 24.906 1.00 88.00 79 THR A N 1
ATOM 532 C CA . THR A 1 79 ? -1.604 -6.778 25.523 1.00 88.00 79 THR A CA 1
ATOM 533 C C . THR A 1 79 ? -1.533 -5.262 25.521 1.00 88.00 79 THR A C 1
ATOM 535 O O . THR A 1 79 ? -0.567 -4.690 26.024 1.00 88.00 79 THR A O 1
ATOM 538 N N . LEU A 1 80 ? -2.580 -4.631 24.995 1.00 85.38 80 LEU A N 1
ATOM 539 C CA . LEU A 1 80 ? -2.759 -3.186 24.943 1.00 85.38 80 LEU A CA 1
ATOM 540 C C . LEU A 1 80 ? -3.935 -2.797 25.842 1.00 85.38 80 LEU A C 1
ATOM 542 O O . LEU A 1 80 ? -5.007 -3.397 25.768 1.00 85.38 80 LEU A O 1
ATOM 546 N N . SER A 1 81 ? -3.751 -1.787 26.686 1.00 87.00 81 SER A N 1
ATOM 547 C CA . SER A 1 81 ? -4.823 -1.200 27.492 1.00 87.00 81 SER A CA 1
ATOM 548 C C . SER A 1 81 ? -5.328 0.062 26.808 1.00 87.00 81 SER A C 1
ATOM 550 O O . SER A 1 81 ? -4.625 1.064 26.758 1.00 87.00 81 SER A O 1
ATOM 552 N N . VAL A 1 82 ? -6.564 0.025 26.324 1.00 84.44 82 VAL A N 1
ATOM 553 C CA . VAL A 1 82 ? -7.251 1.154 25.695 1.00 84.44 82 VAL A CA 1
ATOM 554 C C . VAL A 1 82 ? -8.128 1.838 26.733 1.00 84.44 82 VAL A C 1
ATOM 556 O O . VAL A 1 82 ? -8.946 1.185 27.386 1.00 84.44 82 VAL A O 1
ATOM 559 N N . SER A 1 83 ? -7.984 3.150 26.898 1.00 83.12 83 SER A N 1
ATOM 560 C CA . SER A 1 83 ? -8.750 3.913 27.881 1.00 83.12 83 SER A CA 1
ATOM 561 C C . SER A 1 83 ? -9.166 5.290 27.383 1.00 83.12 83 SER A C 1
ATOM 563 O O . SER A 1 83 ? -8.519 5.886 26.523 1.00 83.12 83 SER A O 1
ATOM 565 N N . LEU A 1 84 ? -10.253 5.798 27.966 1.00 77.50 84 LEU A N 1
ATOM 566 C CA . LEU A 1 84 ? -10.671 7.188 27.814 1.00 77.50 84 LEU A CA 1
ATOM 567 C C . LEU A 1 84 ? -10.206 7.960 29.058 1.00 77.50 84 LEU A C 1
ATOM 569 O O . LEU A 1 84 ? -10.760 7.720 30.137 1.00 77.50 84 LEU A O 1
ATOM 573 N N . PRO A 1 85 ? -9.205 8.856 28.968 1.00 69.88 85 PRO A N 1
ATOM 574 C CA . PRO A 1 85 ? -8.687 9.575 30.132 1.00 69.88 85 PRO A CA 1
ATOM 575 C C 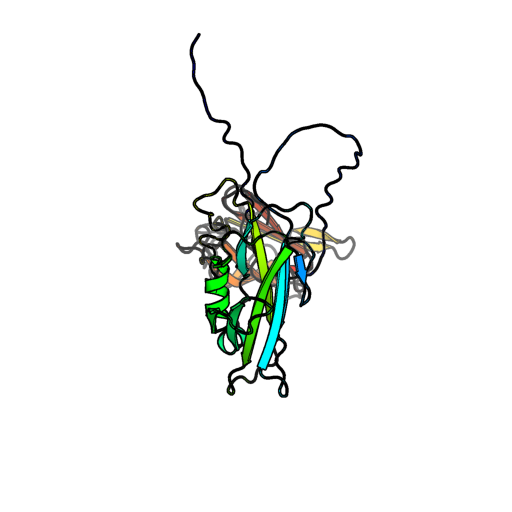. PRO A 1 85 ? -9.778 10.375 30.867 1.00 69.88 85 PRO A C 1
ATOM 577 O O . PRO A 1 85 ? -10.669 10.970 30.267 1.00 69.88 85 PRO A O 1
ATOM 580 N N . GLY A 1 86 ? -9.750 10.323 32.201 1.00 62.69 86 GLY A N 1
ATOM 581 C CA . GLY A 1 86 ? -10.958 10.381 33.032 1.00 62.69 86 GLY A CA 1
ATOM 582 C C . GLY A 1 86 ? -11.450 11.732 33.562 1.00 62.69 86 GLY A C 1
ATOM 583 O O . GLY A 1 86 ? -12.298 11.703 34.445 1.00 62.69 86 GLY A O 1
ATOM 584 N N . GLU A 1 87 ? -10.988 12.897 33.094 1.00 60.12 87 GLU A N 1
ATOM 585 C CA . GLU A 1 87 ? -11.434 14.182 33.694 1.00 60.12 87 GLU A CA 1
ATOM 586 C C . GLU A 1 87 ? -12.161 15.142 32.736 1.00 60.12 87 GLU A C 1
ATOM 588 O O . GLU A 1 87 ? -12.880 16.033 33.186 1.00 60.12 87 GLU A O 1
ATOM 593 N N . THR A 1 88 ? -12.053 14.944 31.420 1.00 63.34 88 THR A N 1
ATOM 594 C CA . THR A 1 88 ? -12.682 15.820 30.405 1.00 63.34 88 THR A CA 1
ATOM 595 C C . THR A 1 88 ? -13.475 15.071 29.339 1.00 63.34 88 THR A C 1
ATOM 597 O O . THR A 1 88 ? -14.110 15.696 28.489 1.00 63.34 88 THR A O 1
ATOM 600 N N . ASN A 1 89 ? -13.445 13.741 29.373 1.00 68.62 89 ASN A N 1
ATOM 601 C CA . ASN A 1 89 ? -13.995 12.906 28.320 1.00 68.62 89 ASN A CA 1
ATOM 602 C C . ASN A 1 89 ? -15.444 12.502 28.612 1.00 68.62 89 ASN A C 1
ATOM 604 O O . ASN A 1 89 ? -15.800 12.146 29.732 1.00 68.62 89 ASN A O 1
ATOM 608 N N . ASN A 1 90 ? -16.292 12.560 27.585 1.00 74.25 90 ASN A N 1
ATOM 609 C CA . ASN A 1 90 ? -17.623 11.956 27.627 1.00 74.25 90 ASN A CA 1
ATOM 610 C C . ASN A 1 90 ? -17.506 10.451 27.332 1.00 74.25 90 ASN A C 1
ATOM 612 O O . ASN A 1 90 ? -16.547 10.051 26.669 1.00 74.25 90 ASN A O 1
ATOM 616 N N . PRO A 1 91 ? -18.482 9.620 27.740 1.00 85.38 91 PRO A N 1
ATOM 617 C CA . PRO A 1 91 ? -18.540 8.243 27.275 1.00 85.38 91 PRO A CA 1
ATOM 618 C C . PRO A 1 91 ? -18.490 8.164 25.747 1.00 85.38 91 PRO A C 1
ATOM 620 O O . PRO A 1 91 ? -19.136 8.970 25.060 1.00 85.38 91 PRO A O 1
ATOM 623 N N . ALA A 1 92 ? -17.733 7.205 25.219 1.00 85.06 92 ALA A N 1
ATOM 624 C CA . ALA A 1 92 ? -17.504 7.083 23.785 1.00 85.06 92 ALA A CA 1
ATOM 625 C C . ALA A 1 92 ? -17.519 5.634 23.300 1.00 85.06 92 ALA A C 1
ATOM 627 O O . ALA A 1 92 ? -17.086 4.708 23.983 1.00 85.06 92 ALA A O 1
ATOM 628 N N . THR A 1 93 ? -18.030 5.454 22.092 1.00 87.38 93 THR A N 1
ATOM 629 C CA . THR A 1 93 ? -17.933 4.213 21.337 1.00 87.38 93 THR A CA 1
ATOM 630 C C . THR A 1 93 ? -16.513 4.066 20.815 1.00 87.38 93 THR A C 1
ATOM 632 O O . THR A 1 93 ? -15.986 5.005 20.225 1.00 87.38 93 THR A O 1
ATOM 635 N N . LEU A 1 94 ? -15.904 2.901 21.030 1.00 87.56 94 LEU A N 1
ATOM 636 C CA . LEU A 1 94 ? -14.554 2.591 20.570 1.00 87.56 94 LEU A CA 1
ATOM 637 C C . LEU A 1 94 ? -14.592 1.649 19.372 1.00 87.56 94 LEU A C 1
ATOM 639 O O . LEU A 1 94 ? -15.203 0.582 19.451 1.00 87.56 94 LEU A O 1
ATOM 643 N N . TRP A 1 95 ? -13.870 2.012 18.321 1.00 88.31 95 TRP A N 1
ATOM 644 C CA . TRP A 1 95 ? -13.643 1.201 17.130 1.00 88.31 95 TRP A CA 1
ATOM 645 C C . TRP A 1 95 ? -12.164 0.849 17.006 1.00 88.31 95 TRP A C 1
ATOM 647 O O . TRP A 1 95 ? -11.312 1.682 17.308 1.00 88.31 95 TRP A O 1
ATOM 657 N N . LEU A 1 96 ? -11.875 -0.368 16.550 1.00 90.38 96 LEU A N 1
ATOM 658 C CA . LEU A 1 96 ? -10.542 -0.835 16.184 1.00 90.38 96 LEU A CA 1
ATOM 659 C C . LEU A 1 96 ? -10.470 -1.029 14.675 1.00 90.38 96 LEU A C 1
ATOM 661 O O . LEU A 1 96 ? -11.223 -1.834 14.135 1.00 90.38 96 LEU A O 1
ATOM 665 N N . GLY A 1 97 ? -9.545 -0.328 14.038 1.00 88.81 97 GLY A N 1
ATOM 666 C CA . GLY A 1 97 ? -9.099 -0.551 12.671 1.00 88.81 97 GLY A CA 1
ATOM 667 C C . GLY A 1 97 ? -7.714 -1.201 12.642 1.00 88.81 97 GLY A C 1
ATOM 668 O O . GLY A 1 97 ? -6.974 -1.142 13.629 1.00 88.81 97 GLY A O 1
ATOM 669 N N . GLY A 1 98 ? -7.340 -1.790 11.510 1.00 85.31 98 GLY A N 1
ATOM 670 C CA . GLY A 1 98 ? -5.993 -2.310 11.267 1.00 85.31 98 GLY A CA 1
ATOM 671 C C . GLY A 1 98 ? -5.491 -1.967 9.867 1.00 85.31 98 GLY A C 1
ATOM 672 O O . GLY A 1 98 ? -6.284 -1.885 8.931 1.00 85.31 98 GLY A O 1
ATOM 673 N N . THR A 1 99 ? -4.181 -1.767 9.714 1.00 83.38 99 THR A N 1
ATOM 674 C CA . THR A 1 99 ? -3.548 -1.680 8.394 1.00 83.38 99 THR A CA 1
ATOM 675 C C . THR A 1 99 ? -3.215 -3.065 7.857 1.00 83.38 99 THR A C 1
ATOM 677 O O . THR A 1 99 ? -3.072 -4.045 8.593 1.00 83.38 99 THR A O 1
ATOM 680 N N . CYS A 1 100 ? -3.110 -3.136 6.536 1.00 83.44 100 CYS A N 1
ATOM 681 C CA . CYS A 1 100 ? -2.879 -4.373 5.819 1.00 83.44 100 CYS A CA 1
ATOM 682 C C . CYS A 1 100 ? -1.376 -4.569 5.599 1.00 83.44 100 CYS A C 1
ATOM 684 O O . CYS A 1 100 ? -0.755 -3.739 4.929 1.00 83.44 100 CYS A O 1
ATOM 686 N N . PRO A 1 101 ? -0.768 -5.630 6.155 1.00 80.19 101 PRO A N 1
ATOM 687 C CA . PRO A 1 101 ? 0.627 -5.937 5.888 1.00 80.19 101 PRO A CA 1
ATOM 688 C C . PRO A 1 101 ? 0.817 -6.335 4.413 1.00 80.19 101 PRO A C 1
ATOM 690 O O . PRO A 1 101 ? -0.093 -6.925 3.822 1.00 80.19 101 PRO A O 1
ATOM 693 N N . PRO A 1 102 ? 1.996 -6.077 3.816 1.00 74.88 102 PRO A N 1
ATOM 694 C CA . PRO A 1 102 ? 2.291 -6.512 2.455 1.00 74.88 102 PRO A CA 1
ATOM 695 C C . PRO A 1 102 ? 2.173 -8.035 2.320 1.00 74.88 102 PRO A C 1
ATOM 697 O O . PRO A 1 102 ? 2.539 -8.793 3.227 1.00 74.88 102 PRO A O 1
ATOM 700 N N . ALA A 1 103 ? 1.678 -8.490 1.167 1.00 78.75 103 ALA A N 1
ATOM 701 C CA . ALA A 1 103 ? 1.521 -9.909 0.887 1.00 78.75 103 ALA A CA 1
ATOM 702 C C . ALA A 1 103 ? 2.874 -10.635 0.971 1.00 78.75 103 ALA A C 1
ATOM 704 O O . ALA A 1 103 ? 3.843 -10.273 0.307 1.00 78.75 103 ALA A O 1
ATOM 705 N N . SER A 1 104 ? 2.945 -11.682 1.793 1.00 81.94 104 SER A N 1
ATOM 706 C CA . SER A 1 104 ? 4.144 -12.509 1.935 1.00 81.94 104 SER A CA 1
ATOM 707 C C . SER A 1 104 ? 3.793 -13.910 2.444 1.00 81.94 104 SER A C 1
ATOM 709 O O . SER A 1 104 ? 2.750 -14.095 3.082 1.00 81.94 104 SER A O 1
ATOM 711 N N . PRO A 1 105 ? 4.671 -14.910 2.243 1.00 86.00 105 PRO A N 1
ATOM 712 C CA . PRO A 1 105 ? 4.500 -16.228 2.851 1.00 86.00 105 PRO A CA 1
ATOM 713 C C . PRO A 1 105 ? 4.397 -16.182 4.385 1.00 86.00 105 PRO A C 1
ATOM 715 O O . PRO A 1 105 ? 3.722 -17.026 4.975 1.00 86.00 105 PRO A O 1
ATOM 718 N N . LEU A 1 106 ? 5.035 -15.198 5.034 1.00 88.12 106 LEU A N 1
ATOM 719 C CA . LEU A 1 106 ? 4.969 -15.011 6.485 1.00 88.12 106 LEU A CA 1
ATOM 720 C C . LEU A 1 106 ? 3.551 -14.667 6.958 1.00 88.12 106 LEU A C 1
ATOM 722 O O . LEU A 1 106 ? 3.088 -15.221 7.953 1.00 88.12 106 LEU A O 1
ATOM 726 N N . VAL A 1 107 ? 2.852 -13.785 6.236 1.00 88.94 107 VAL A N 1
ATOM 727 C CA . VAL A 1 107 ? 1.485 -13.351 6.573 1.00 88.94 107 VAL A CA 1
ATOM 728 C C . VAL A 1 107 ? 0.498 -14.526 6.540 1.00 88.94 107 VAL A C 1
ATOM 730 O O . VAL A 1 107 ? -0.408 -14.604 7.368 1.00 88.94 107 VAL A O 1
ATOM 733 N N . GLU A 1 108 ? 0.695 -15.484 5.638 1.00 89.31 108 GLU A N 1
ATOM 734 C CA . GLU A 1 108 ? -0.122 -16.704 5.593 1.00 89.31 108 GLU A CA 1
ATOM 735 C C . GLU A 1 108 ? 0.263 -17.726 6.665 1.00 89.31 108 GLU A C 1
ATOM 737 O O . GLU A 1 108 ? -0.585 -18.455 7.181 1.00 89.31 108 GLU A O 1
ATOM 742 N N . ALA A 1 109 ? 1.550 -17.794 7.009 1.00 92.94 109 ALA A N 1
ATOM 743 C CA . ALA A 1 109 ? 2.074 -18.755 7.973 1.00 92.94 109 ALA A CA 1
ATOM 744 C C . ALA A 1 109 ? 1.855 -18.348 9.440 1.00 92.94 109 ALA A C 1
ATOM 746 O O . ALA A 1 109 ? 1.980 -19.194 10.334 1.00 92.94 109 ALA A O 1
ATOM 747 N N . LEU A 1 110 ? 1.560 -17.075 9.710 1.00 95.69 110 LEU A N 1
ATOM 748 C CA . LEU A 1 110 ? 1.224 -16.581 11.040 1.00 95.69 110 LEU A CA 1
ATOM 749 C C . LEU A 1 110 ? -0.260 -16.793 11.321 1.00 95.69 110 LEU A C 1
ATOM 751 O O . LEU A 1 110 ? -1.117 -16.191 10.685 1.00 95.69 110 LEU A O 1
ATOM 755 N N . SER A 1 111 ? -0.559 -17.602 12.333 1.00 96.81 111 SER A N 1
ATOM 756 C CA . SER A 1 111 ? -1.874 -17.608 12.969 1.00 96.81 111 SER A CA 1
ATOM 757 C C . SER A 1 111 ? -1.952 -16.485 13.999 1.00 96.81 111 SER A C 1
ATOM 759 O O . SER A 1 111 ? -1.004 -16.270 14.757 1.00 96.81 111 SER A O 1
ATOM 761 N N . MET A 1 112 ? -3.075 -15.776 14.034 1.00 97.06 112 MET A N 1
ATOM 762 C CA . MET A 1 112 ? -3.325 -14.672 14.948 1.00 97.06 112 MET A CA 1
ATOM 763 C C . MET A 1 112 ? -4.717 -14.795 15.566 1.00 97.06 112 MET A C 1
ATOM 765 O O . MET A 1 112 ? -5.676 -15.202 14.914 1.00 97.06 112 MET A O 1
ATOM 769 N N . THR A 1 113 ? -4.814 -14.446 16.845 1.00 97.25 113 THR A N 1
ATOM 770 C CA . THR A 1 113 ? -6.071 -14.248 17.568 1.00 97.25 113 THR A CA 1
ATOM 771 C C . THR A 1 113 ? -6.035 -12.878 18.219 1.00 97.25 113 THR A C 1
ATOM 773 O O . THR A 1 113 ? -5.096 -12.570 18.955 1.00 97.25 113 THR A O 1
ATOM 776 N N . VAL A 1 114 ? -7.067 -12.081 17.972 1.00 95.31 114 VAL A N 1
ATOM 777 C CA . VAL A 1 114 ? -7.289 -10.804 18.639 1.00 95.31 114 VAL A CA 1
ATOM 778 C C . VAL A 1 114 ? -8.528 -10.936 19.508 1.00 95.31 114 VAL A C 1
ATOM 780 O O . VAL A 1 114 ? -9.594 -11.326 19.027 1.00 95.31 114 VAL A O 1
ATOM 783 N N . SER A 1 115 ? -8.384 -10.604 20.786 1.00 94.88 115 SER A N 1
ATOM 784 C CA . SER A 1 115 ? -9.464 -10.667 21.766 1.00 94.88 115 SER A CA 1
ATOM 785 C C . SER A 1 115 ? -9.576 -9.364 22.540 1.00 94.88 115 SER A C 1
ATOM 787 O O . SER A 1 115 ? -8.566 -8.718 22.814 1.00 94.88 115 SER A O 1
ATOM 789 N N . VAL A 1 116 ? -10.792 -9.000 22.936 1.00 93.38 116 VAL A N 1
ATOM 790 C CA . VAL A 1 116 ? -11.069 -7.832 23.775 1.00 93.38 116 VAL A CA 1
ATOM 791 C C . VAL A 1 116 ? -11.772 -8.261 25.054 1.00 93.38 116 VAL A C 1
ATOM 793 O O . VAL A 1 116 ? -12.663 -9.104 25.039 1.00 93.38 116 VAL A O 1
ATOM 796 N N . GLY A 1 117 ? -11.379 -7.688 26.184 1.00 90.81 117 GLY A N 1
ATOM 797 C CA . GLY A 1 117 ? -12.022 -7.960 27.462 1.00 90.81 117 GLY A CA 1
ATOM 798 C C . GLY A 1 117 ? -11.844 -6.832 28.462 1.00 90.81 117 GLY A C 1
ATOM 799 O O . GLY A 1 117 ? -11.176 -5.825 28.202 1.00 90.81 117 GLY A O 1
ATOM 800 N N . ASP A 1 118 ? -12.426 -7.013 29.643 1.00 85.69 118 ASP A N 1
ATOM 801 C CA . ASP A 1 118 ? -12.123 -6.147 30.775 1.00 85.69 118 ASP A CA 1
ATOM 802 C C . ASP A 1 118 ? -10.743 -6.497 31.329 1.00 85.69 118 ASP A C 1
ATOM 804 O O . ASP A 1 118 ? -10.443 -7.655 31.626 1.00 85.69 118 ASP A O 1
ATOM 808 N N . CYS A 1 119 ? -9.916 -5.477 31.556 1.00 81.06 119 CYS A N 1
ATOM 809 C CA . CYS A 1 119 ? -8.552 -5.651 32.060 1.00 81.06 119 CYS A CA 1
ATOM 810 C C . CYS A 1 119 ? -8.457 -6.348 33.432 1.00 81.06 119 CYS A C 1
ATOM 812 O O . CYS A 1 119 ? -7.370 -6.731 33.855 1.00 81.06 119 CYS A O 1
ATOM 814 N N . SER A 1 120 ? -9.573 -6.487 34.150 1.00 77.62 120 SER A N 1
ATOM 815 C CA . SER A 1 120 ? -9.649 -7.056 35.497 1.00 77.62 120 SER A CA 1
ATOM 816 C C . SER A 1 120 ? -10.306 -8.437 35.567 1.00 77.62 120 SER A C 1
ATOM 818 O O . SER A 1 120 ? -10.168 -9.104 36.591 1.00 77.62 120 SER A O 1
ATOM 820 N N . SER A 1 121 ? -11.034 -8.873 34.532 1.00 70.62 121 SER A N 1
ATOM 821 C CA . SER A 1 121 ? -11.918 -10.046 34.627 1.00 70.62 121 SER A CA 1
ATOM 822 C C . SER A 1 121 ? -11.284 -11.348 34.130 1.00 70.62 121 SER A C 1
ATOM 824 O O . SER A 1 121 ? -11.796 -12.424 34.430 1.00 70.62 121 SER A O 1
ATOM 826 N N . GLY A 1 122 ? -10.183 -11.271 33.372 1.00 65.31 122 GLY A N 1
ATOM 827 C CA . GLY A 1 122 ? -9.535 -12.430 32.741 1.00 65.31 122 GLY A CA 1
ATOM 828 C C . GLY A 1 122 ? -10.377 -13.115 31.652 1.00 65.31 122 GLY A C 1
ATOM 829 O O . GLY A 1 122 ? -9.917 -14.087 31.059 1.00 65.31 122 GLY A O 1
ATOM 830 N N . SER A 1 123 ? -11.588 -12.617 31.384 1.00 75.81 123 SER A N 1
ATOM 831 C CA . SER A 1 123 ? -12.475 -13.060 30.310 1.00 75.81 123 SER A CA 1
ATOM 832 C C . SER A 1 123 ? -12.329 -12.107 29.130 1.00 75.81 123 SER A C 1
ATOM 834 O O . SER A 1 123 ? -12.431 -10.893 29.310 1.00 75.81 123 SER A O 1
ATOM 836 N N . ALA A 1 124 ? -12.106 -12.650 27.936 1.00 87.06 124 ALA A N 1
ATOM 837 C CA . ALA A 1 124 ? -11.991 -11.877 26.708 1.00 87.06 124 ALA A CA 1
ATOM 838 C C . ALA A 1 124 ? -12.769 -12.560 25.582 1.00 87.06 124 ALA A C 1
ATOM 840 O O . ALA A 1 124 ? -12.685 -13.778 25.411 1.00 87.06 124 ALA A O 1
ATOM 841 N N . ASP A 1 125 ? -13.498 -11.759 24.818 1.00 91.69 125 ASP A N 1
ATOM 842 C CA . ASP A 1 125 ? -14.203 -12.182 23.620 1.00 91.69 125 ASP A CA 1
ATOM 843 C C . ASP A 1 125 ? -13.244 -12.118 22.432 1.00 91.69 125 ASP A C 1
ATOM 845 O O . ASP A 1 125 ? -12.536 -11.129 22.239 1.00 91.69 125 ASP A O 1
ATOM 849 N N . VAL A 1 126 ? -13.200 -13.184 21.634 1.00 94.81 126 VAL A N 1
ATOM 850 C CA . VAL A 1 126 ? -12.419 -13.200 20.391 1.00 94.81 126 VAL A CA 1
ATOM 851 C C . VAL A 1 126 ? -13.132 -12.324 19.368 1.00 94.81 126 VAL A C 1
ATOM 853 O O . VAL A 1 126 ? -14.277 -12.604 19.016 1.00 94.81 126 VAL A O 1
ATOM 856 N N . ILE A 1 127 ? -12.447 -11.290 18.880 1.00 94.12 127 ILE A N 1
ATOM 857 C CA . ILE A 1 127 ? -12.978 -10.375 17.862 1.00 94.12 127 ILE A CA 1
ATOM 858 C C . ILE A 1 127 ? -12.534 -10.753 16.449 1.00 94.12 127 ILE A C 1
ATOM 860 O O . ILE A 1 127 ? -13.271 -10.520 15.498 1.00 94.12 127 ILE A O 1
ATOM 864 N N . ALA A 1 128 ? -11.362 -11.376 16.310 1.00 94.94 128 ALA A N 1
ATOM 865 C CA . ALA A 1 128 ? -10.867 -11.912 15.047 1.00 94.94 128 ALA A CA 1
ATOM 866 C C . ALA A 1 128 ? -9.895 -13.070 15.307 1.00 94.94 128 ALA A C 1
ATOM 868 O O . ALA A 1 128 ? -9.101 -13.027 16.250 1.00 94.94 128 ALA A O 1
ATOM 869 N N . SER A 1 129 ? -9.932 -14.108 14.474 1.00 96.25 129 SER A N 1
ATOM 870 C CA . SER A 1 129 ? -8.954 -15.198 14.515 1.00 96.25 129 SER A CA 1
ATOM 871 C C . SER A 1 129 ? -8.773 -15.845 13.144 1.00 96.25 129 SER A C 1
ATOM 873 O O . SER A 1 129 ? -9.715 -15.923 12.359 1.00 96.25 129 SER A O 1
ATOM 875 N N . GLY A 1 130 ? -7.557 -16.305 12.846 1.00 96.00 130 GLY A N 1
ATOM 876 C CA . GLY A 1 130 ? -7.223 -16.890 11.546 1.00 96.00 130 GLY A CA 1
ATOM 877 C C . GLY A 1 130 ? -5.751 -16.715 11.192 1.00 96.00 130 GLY A C 1
ATOM 878 O O . GLY A 1 130 ? -4.909 -16.620 12.084 1.00 96.00 130 GLY A O 1
ATOM 879 N N . SER A 1 131 ? -5.436 -16.676 9.894 1.00 94.38 131 SER A N 1
ATOM 880 C CA . SER A 1 131 ? -4.131 -16.184 9.433 1.00 94.38 131 SER A CA 1
ATOM 881 C C . SER A 1 131 ? -4.001 -14.679 9.694 1.00 94.38 131 SER A C 1
ATOM 883 O O . SER A 1 131 ? -5.012 -13.988 9.858 1.00 94.38 131 SER A O 1
ATOM 885 N N . LEU A 1 132 ? -2.776 -14.144 9.702 1.00 93.69 132 LEU A N 1
ATOM 886 C CA . LEU A 1 132 ? -2.551 -12.702 9.834 1.00 93.69 132 LEU A CA 1
ATOM 887 C C . LEU A 1 132 ? -3.284 -11.927 8.728 1.00 93.69 132 LEU A C 1
ATOM 889 O O . LEU A 1 132 ? -3.873 -10.890 9.025 1.00 93.69 132 LEU A O 1
ATOM 893 N N . ARG A 1 133 ? -3.343 -12.457 7.494 1.00 90.56 133 ARG A N 1
ATOM 894 C CA . ARG A 1 133 ? -4.171 -11.885 6.415 1.00 90.56 133 ARG A CA 1
ATOM 895 C C . ARG A 1 133 ? -5.637 -11.786 6.833 1.00 90.56 133 ARG A C 1
ATOM 897 O O . ARG A 1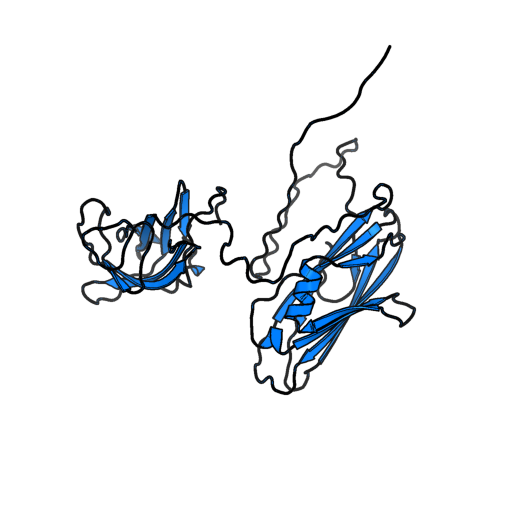 133 ? -6.180 -10.695 6.878 1.00 90.56 133 ARG A O 1
ATOM 904 N N . SER A 1 134 ? -6.261 -12.903 7.202 1.00 90.19 134 SER A N 1
ATOM 905 C CA . SER A 1 134 ? -7.693 -12.925 7.534 1.00 90.19 134 SER A CA 1
ATOM 906 C C . SER A 1 134 ? -8.042 -12.030 8.731 1.00 90.19 134 SER A C 1
ATOM 908 O O . SER A 1 134 ? -9.088 -11.376 8.751 1.00 90.19 134 SER A O 1
ATOM 910 N N . VAL A 1 135 ? -7.155 -11.968 9.728 1.00 94.69 135 VAL A N 1
ATOM 911 C CA . VAL A 1 135 ? -7.328 -11.080 10.881 1.00 94.69 135 VAL A CA 1
ATOM 912 C C . VAL A 1 135 ? -7.212 -9.615 10.468 1.00 94.69 135 VAL A C 1
ATOM 914 O O . VAL A 1 135 ? -8.084 -8.828 10.821 1.00 94.69 135 VAL A O 1
ATOM 917 N N . THR A 1 136 ? -6.183 -9.239 9.708 1.00 91.25 136 THR A N 1
ATOM 918 C CA . THR A 1 136 ? -6.005 -7.847 9.258 1.00 91.25 136 THR A CA 1
ATOM 919 C C . THR A 1 136 ? -7.100 -7.415 8.286 1.00 91.25 136 THR A C 1
ATOM 921 O O . THR A 1 136 ? -7.566 -6.291 8.405 1.00 91.25 136 THR A O 1
ATOM 924 N N . GLU A 1 137 ? -7.625 -8.308 7.439 1.00 88.88 137 GLU A N 1
ATOM 925 C CA . GLU A 1 137 ? -8.825 -8.062 6.620 1.00 88.88 137 GLU A CA 1
ATOM 926 C C . GLU A 1 137 ? -10.050 -7.728 7.477 1.00 88.88 137 GLU A C 1
ATOM 928 O O . GLU A 1 137 ? -10.772 -6.779 7.185 1.00 88.88 137 GLU A O 1
ATOM 933 N N . THR A 1 138 ? -10.267 -8.488 8.554 1.00 90.81 138 THR A N 1
ATOM 934 C CA . THR A 1 138 ? -11.381 -8.250 9.484 1.00 90.81 138 THR A CA 1
ATOM 935 C C . THR A 1 138 ? -11.225 -6.911 10.203 1.00 90.81 138 THR A C 1
ATOM 937 O O . THR A 1 138 ? -12.198 -6.189 10.399 1.00 90.81 138 THR A O 1
ATOM 940 N N . LEU A 1 139 ? -9.999 -6.576 10.611 1.00 91.44 139 LEU A N 1
ATOM 941 C CA . LEU A 1 139 ? -9.711 -5.318 11.294 1.00 91.44 139 LEU A CA 1
ATOM 942 C C . LEU A 1 139 ? -9.727 -4.118 10.344 1.00 91.44 139 LEU A C 1
ATOM 944 O O . LEU A 1 139 ? -10.055 -3.025 10.791 1.00 91.44 139 LEU A O 1
ATOM 948 N N . ALA A 1 140 ? -9.402 -4.296 9.063 1.00 87.62 140 ALA A N 1
ATOM 949 C CA . ALA A 1 140 ? -9.428 -3.224 8.075 1.00 87.62 140 ALA A CA 1
ATOM 950 C C . ALA A 1 140 ? -10.831 -2.619 7.950 1.00 87.62 140 ALA A C 1
ATOM 952 O O . ALA A 1 140 ? -10.947 -1.402 8.006 1.00 87.62 140 ALA A O 1
ATOM 953 N N . ASP A 1 141 ? -11.883 -3.444 7.898 1.00 84.94 141 ASP A N 1
ATOM 954 C CA . ASP A 1 141 ? -13.281 -2.979 7.833 1.00 84.94 141 ASP A CA 1
ATOM 955 C C . ASP A 1 141 ? -13.776 -2.387 9.164 1.00 84.94 141 ASP A C 1
ATOM 957 O O . ASP A 1 141 ? -14.878 -1.862 9.238 1.00 84.94 141 ASP A O 1
ATOM 961 N N . GLY A 1 142 ? -12.975 -2.438 10.230 1.00 87.31 142 GLY A N 1
ATOM 962 C CA . GLY A 1 142 ? -13.303 -1.870 11.531 1.00 87.31 142 GLY A CA 1
ATOM 963 C C . GLY A 1 142 ? -14.184 -2.769 12.396 1.00 87.31 142 GLY A C 1
ATOM 964 O O . GLY A 1 142 ? -15.246 -3.242 11.995 1.00 87.31 142 GLY A O 1
ATOM 965 N N . VAL A 1 143 ? -13.780 -2.944 13.652 1.00 90.69 143 VAL A N 1
ATOM 966 C CA . VAL A 1 143 ? -14.508 -3.737 14.646 1.00 90.69 143 VAL A CA 1
ATOM 967 C C . VAL A 1 143 ? -14.888 -2.875 15.843 1.00 90.69 143 VAL A C 1
ATOM 969 O O . VAL A 1 143 ? -14.085 -2.103 16.365 1.00 90.69 143 VAL A O 1
ATOM 972 N N . LEU A 1 144 ? -16.123 -3.026 16.317 1.00 89.19 144 LEU A N 1
ATOM 973 C CA . LEU A 1 144 ? -16.585 -2.371 17.534 1.00 89.19 144 LEU A CA 1
ATOM 974 C C . LEU A 1 144 ? -15.911 -3.005 18.764 1.00 89.19 144 LEU A C 1
ATOM 976 O O . LEU A 1 144 ? -16.173 -4.160 19.088 1.00 89.19 144 LEU A O 1
ATOM 980 N N . LEU A 1 145 ? -15.085 -2.240 19.482 1.00 86.69 145 LEU A N 1
ATOM 981 C CA . LEU A 1 145 ? -14.437 -2.688 20.724 1.00 86.69 145 LEU A CA 1
ATOM 982 C C . LEU A 1 145 ? -15.324 -2.510 21.953 1.00 86.69 145 LEU A C 1
ATOM 984 O O . LEU A 1 145 ? -15.294 -3.316 22.880 1.00 86.69 145 LEU A O 1
ATOM 988 N N . SER A 1 146 ? -16.065 -1.405 22.011 1.00 86.75 146 SER A N 1
ATOM 989 C CA . SER A 1 146 ? -16.982 -1.129 23.113 1.00 86.75 146 SER A CA 1
ATOM 990 C C . SER A 1 146 ? -18.028 -0.122 22.677 1.00 86.75 146 SER A C 1
ATOM 992 O O . SER A 1 146 ? -17.691 0.960 22.204 1.00 86.75 146 SER A O 1
ATOM 994 N N . ALA A 1 147 ? -19.297 -0.430 22.928 1.00 85.50 147 ALA A N 1
ATOM 995 C CA . ALA A 1 147 ? -20.344 0.581 22.906 1.00 85.50 147 ALA A CA 1
ATOM 996 C C . ALA A 1 147 ? -20.212 1.451 24.164 1.00 85.50 147 ALA A C 1
ATOM 998 O O . ALA A 1 147 ? -20.155 0.909 25.268 1.00 85.50 147 ALA A O 1
ATOM 999 N N . CYS A 1 148 ? -20.136 2.773 23.993 1.00 86.38 148 CYS A N 1
ATOM 1000 C CA . CYS A 1 148 ? -20.166 3.765 25.074 1.00 86.38 148 CYS A CA 1
ATOM 1001 C C . CYS A 1 148 ? -19.354 3.408 26.321 1.00 86.38 148 CYS A C 1
ATOM 1003 O O . CYS A 1 148 ? -19.899 3.282 27.416 1.00 86.38 148 CYS A O 1
ATOM 1005 N N . LEU A 1 149 ? -18.042 3.254 26.152 1.00 87.00 149 LEU A N 1
ATOM 1006 C CA . LEU A 1 149 ? -17.126 3.118 27.271 1.00 87.00 149 LEU A CA 1
ATOM 1007 C C . LEU A 1 149 ? -17.173 4.392 28.125 1.00 87.00 149 LEU A C 1
ATOM 1009 O O . LEU A 1 149 ? -17.023 5.495 27.600 1.00 87.00 149 LEU A O 1
ATOM 1013 N N . ASP A 1 150 ? -17.380 4.238 29.432 1.00 86.00 150 ASP A N 1
ATOM 1014 C CA . ASP A 1 150 ? -17.353 5.355 30.375 1.00 86.00 150 ASP A CA 1
ATOM 1015 C C . ASP A 1 150 ? -15.956 5.983 30.462 1.00 86.00 150 ASP A C 1
ATOM 1017 O O . ASP A 1 150 ? -14.928 5.313 30.322 1.00 86.00 150 ASP A O 1
ATOM 1021 N N . ALA A 1 151 ? -15.906 7.280 30.765 1.00 82.50 151 ALA A N 1
ATOM 1022 C CA . ALA A 1 151 ? -14.646 7.948 31.062 1.00 82.50 151 ALA A CA 1
ATOM 1023 C C . ALA A 1 151 ? -13.945 7.276 32.257 1.00 82.50 151 ALA A C 1
ATOM 1025 O O . ALA A 1 151 ? -14.569 6.963 33.272 1.00 82.50 151 ALA A O 1
ATOM 1026 N N . GLY A 1 152 ? -12.641 7.037 32.131 1.00 78.62 152 GLY A N 1
ATOM 1027 C CA . GLY A 1 152 ? -11.830 6.330 33.123 1.00 78.62 152 GLY A CA 1
ATOM 1028 C C . GLY A 1 152 ? -11.937 4.799 33.083 1.00 78.62 152 GLY A C 1
ATOM 1029 O O . GLY A 1 152 ? -11.115 4.131 33.716 1.00 78.62 152 GLY A O 1
ATOM 1030 N N . ALA A 1 153 ? -12.885 4.224 32.332 1.00 84.81 153 ALA A N 1
ATOM 1031 C CA . ALA A 1 153 ? -12.927 2.786 32.084 1.00 84.81 153 ALA A CA 1
ATOM 1032 C C . ALA A 1 153 ? -11.888 2.372 31.026 1.00 84.81 153 ALA A C 1
ATOM 1034 O O . ALA A 1 153 ? -11.386 3.196 30.255 1.00 84.81 153 ALA A O 1
ATOM 1035 N N . ARG A 1 154 ? -11.531 1.080 31.017 1.00 86.56 154 ARG A N 1
ATOM 1036 C CA . ARG A 1 154 ? -10.501 0.524 30.127 1.00 86.56 154 ARG A CA 1
ATOM 1037 C C . ARG A 1 154 ? -10.933 -0.799 29.517 1.00 86.56 154 ARG A C 1
ATOM 1039 O O . ARG A 1 154 ? -11.599 -1.596 30.178 1.00 86.56 154 ARG A O 1
ATOM 1046 N N . ARG A 1 155 ? -10.480 -1.049 28.293 1.00 88.50 155 ARG A N 1
ATOM 1047 C CA . ARG A 1 155 ? -10.552 -2.345 27.617 1.00 88.50 155 ARG A CA 1
ATOM 1048 C C . ARG A 1 155 ? -9.148 -2.860 27.368 1.00 88.50 155 ARG A C 1
ATOM 1050 O O . ARG A 1 155 ? -8.262 -2.090 27.016 1.00 88.50 155 ARG A O 1
ATOM 1057 N N . CYS A 1 156 ? -8.958 -4.156 27.550 1.00 90.19 156 CYS A N 1
ATOM 1058 C CA . CYS A 1 156 ? -7.705 -4.816 27.236 1.00 90.19 156 CYS A CA 1
ATOM 1059 C C . CYS A 1 156 ? -7.861 -5.565 25.921 1.00 90.19 156 CYS A C 1
ATOM 1061 O O . CYS A 1 156 ? -8.704 -6.454 25.807 1.00 90.19 156 CYS A O 1
ATOM 1063 N N . LEU A 1 157 ? -7.049 -5.178 24.943 1.00 91.19 157 LEU A N 1
ATOM 1064 C CA . LEU A 1 157 ? -6.873 -5.891 23.693 1.00 91.19 157 LEU A CA 1
ATOM 1065 C C . LEU A 1 157 ? -5.705 -6.858 23.863 1.00 91.19 157 LEU A C 1
ATOM 1067 O O . LEU A 1 157 ? -4.626 -6.452 24.289 1.00 91.19 157 LEU A O 1
ATOM 1071 N N . THR A 1 158 ? -5.899 -8.121 23.520 1.00 92.12 158 THR A N 1
ATOM 1072 C CA . THR A 1 158 ? -4.835 -9.124 23.505 1.00 92.12 158 THR A CA 1
ATOM 1073 C C . THR A 1 158 ? -4.646 -9.626 22.087 1.00 92.12 158 THR A C 1
ATOM 1075 O O . THR A 1 158 ? -5.589 -10.119 21.473 1.00 92.12 158 THR A O 1
ATOM 1078 N N . VAL A 1 159 ? -3.416 -9.524 21.592 1.00 92.75 159 VAL A N 1
ATOM 1079 C CA . VAL A 1 159 ? -2.985 -10.031 20.292 1.00 92.75 159 VAL A CA 1
ATOM 1080 C C . VAL A 1 159 ? -2.060 -11.213 20.541 1.00 92.75 159 VAL A C 1
ATOM 1082 O O . VAL A 1 159 ? -0.936 -11.054 21.013 1.00 92.75 159 VAL A O 1
ATOM 1085 N N . ALA A 1 160 ? -2.540 -12.416 20.252 1.00 95.06 160 ALA A N 1
ATOM 1086 C CA . ALA A 1 160 ? -1.754 -13.638 20.328 1.00 95.06 160 ALA A CA 1
ATOM 1087 C C . ALA A 1 160 ? -1.408 -14.116 18.919 1.00 95.06 160 ALA A C 1
ATOM 1089 O O . ALA A 1 160 ? -2.272 -14.131 18.044 1.00 95.06 160 ALA A O 1
ATOM 1090 N N . TRP A 1 161 ? -0.165 -14.538 18.705 1.00 96.75 161 TRP A N 1
ATOM 1091 C CA . TRP A 1 161 ? 0.287 -15.062 17.422 1.00 96.75 161 TRP A CA 1
ATOM 1092 C C . TRP A 1 161 ? 1.112 -16.336 17.586 1.00 96.75 161 TRP A C 1
ATOM 1094 O O . TRP A 1 161 ? 1.804 -16.528 18.590 1.00 96.75 161 TRP A O 1
ATOM 1104 N N . ALA A 1 162 ? 1.056 -17.198 16.575 1.00 96.75 162 ALA A N 1
ATOM 1105 C CA . ALA A 1 162 ? 1.895 -18.383 16.464 1.00 96.75 162 ALA A CA 1
ATOM 1106 C C . ALA A 1 162 ? 2.251 -18.660 14.999 1.00 96.75 162 ALA A C 1
ATOM 1108 O O . ALA A 1 162 ? 1.395 -18.608 14.115 1.00 96.75 162 ALA A O 1
ATOM 1109 N N . LEU A 1 163 ? 3.519 -18.970 14.757 1.00 95.69 163 LEU A N 1
ATOM 1110 C CA . LEU A 1 163 ? 4.085 -19.288 13.456 1.00 95.69 163 LEU A CA 1
ATOM 1111 C C . LEU A 1 163 ? 3.949 -20.787 13.170 1.00 95.69 163 LEU A C 1
ATOM 1113 O O . LEU A 1 163 ? 4.436 -21.608 13.949 1.00 95.69 163 LEU A O 1
ATOM 1117 N N . ALA A 1 164 ? 3.367 -21.142 12.025 1.00 92.38 164 ALA A N 1
ATOM 1118 C CA . ALA A 1 164 ? 3.206 -22.531 11.597 1.00 92.38 164 ALA A CA 1
ATOM 1119 C C . ALA A 1 164 ? 4.544 -23.293 11.557 1.00 92.38 164 ALA A C 1
ATOM 1121 O O . ALA A 1 164 ? 5.533 -22.773 11.041 1.00 92.38 164 ALA A O 1
ATOM 1122 N N . ASP A 1 165 ? 4.576 -24.541 12.042 1.00 86.94 165 ASP A N 1
ATOM 1123 C CA . ASP A 1 165 ? 5.800 -25.358 12.185 1.00 86.94 165 ASP A CA 1
ATOM 1124 C C . ASP A 1 165 ? 6.580 -25.565 10.873 1.00 86.94 165 ASP A C 1
ATOM 1126 O O . ASP A 1 165 ? 7.800 -25.723 10.891 1.00 86.94 165 ASP A O 1
ATOM 1130 N N . GLY A 1 166 ? 5.892 -25.523 9.727 1.00 84.69 166 GLY A N 1
ATOM 1131 C CA . GLY A 1 166 ? 6.486 -25.688 8.396 1.00 84.69 166 GLY A CA 1
ATOM 1132 C C . GLY A 1 166 ? 7.159 -24.439 7.818 1.00 84.69 166 GLY A C 1
ATOM 1133 O O . GLY A 1 166 ? 7.816 -24.541 6.785 1.00 84.69 166 GLY A O 1
ATOM 1134 N N . TYR A 1 167 ? 7.015 -23.269 8.448 1.00 87.25 167 TYR A N 1
ATOM 1135 C CA . TYR A 1 167 ? 7.644 -22.041 7.964 1.00 87.25 167 TYR A CA 1
ATOM 1136 C C . T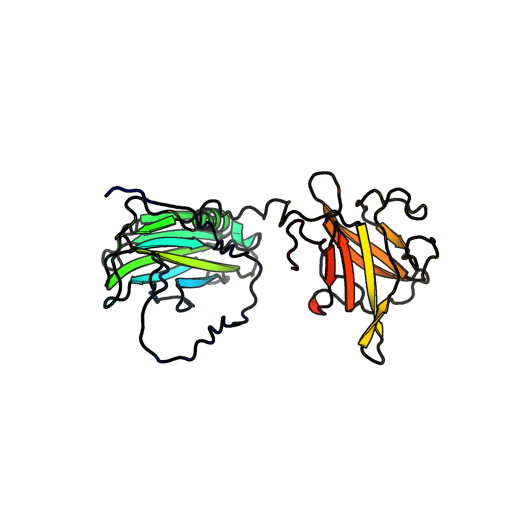YR A 1 167 ? 9.143 -22.019 8.278 1.00 87.25 167 TYR A C 1
ATOM 1138 O O . TYR A 1 167 ? 9.542 -22.259 9.425 1.00 87.25 167 TYR A O 1
ATOM 1146 N N . THR A 1 168 ? 9.959 -21.698 7.270 1.00 85.94 168 THR A N 1
ATOM 1147 C CA . THR A 1 168 ? 11.432 -21.664 7.352 1.00 85.94 168 THR A CA 1
ATOM 1148 C C . THR A 1 168 ? 12.049 -20.293 7.051 1.00 85.94 168 THR A C 1
ATOM 1150 O O . THR A 1 168 ? 13.274 -20.175 7.082 1.00 85.94 168 THR A O 1
ATOM 1153 N N . GLY A 1 169 ? 11.239 -19.275 6.736 1.00 81.69 169 GLY A N 1
ATOM 1154 C CA . GLY A 1 169 ? 11.713 -17.904 6.514 1.00 81.69 169 GLY A CA 1
ATOM 1155 C C . GLY A 1 169 ? 12.185 -17.226 7.806 1.00 81.69 169 GLY A C 1
ATOM 1156 O O . GLY A 1 169 ? 11.995 -17.753 8.905 1.00 81.69 169 GLY A O 1
ATOM 1157 N N . ARG A 1 170 ? 12.826 -16.061 7.671 1.00 79.38 170 ARG A N 1
ATOM 1158 C CA . ARG A 1 170 ? 13.358 -15.255 8.795 1.00 79.38 170 ARG A CA 1
ATOM 1159 C C . ARG A 1 170 ? 12.864 -13.810 8.776 1.00 79.38 170 ARG A C 1
ATOM 1161 O O . ARG A 1 170 ? 13.446 -12.950 9.428 1.00 79.38 170 ARG A O 1
ATOM 1168 N N . ASP A 1 171 ? 11.842 -13.565 7.978 1.00 82.69 171 ASP A N 1
ATOM 1169 C CA . ASP A 1 171 ? 11.289 -12.246 7.732 1.00 82.69 171 ASP A CA 1
ATOM 1170 C C . ASP A 1 171 ? 10.574 -11.737 8.989 1.00 82.69 171 ASP A C 1
ATOM 1172 O O . ASP A 1 171 ? 10.132 -12.519 9.839 1.00 82.69 171 ASP A O 1
ATOM 1176 N N . SER A 1 172 ? 10.464 -10.421 9.103 1.00 84.69 172 SER A N 1
ATOM 1177 C CA . SER A 1 172 ? 9.615 -9.754 10.083 1.00 84.69 172 SER A CA 1
ATOM 1178 C C . SER A 1 172 ? 8.430 -9.109 9.378 1.00 84.69 172 SER A C 1
ATOM 1180 O O . SER A 1 172 ? 8.438 -8.903 8.163 1.00 84.69 172 SER A O 1
ATOM 1182 N N . ILE A 1 173 ? 7.386 -8.807 10.142 1.00 84.31 173 ILE A N 1
ATOM 1183 C CA . ILE A 1 173 ? 6.228 -8.083 9.628 1.00 84.31 173 ILE A CA 1
ATOM 1184 C C . ILE A 1 173 ? 5.787 -7.030 10.634 1.00 84.31 173 ILE A C 1
ATOM 1186 O O . ILE A 1 173 ? 5.791 -7.272 11.843 1.00 84.31 173 ILE A O 1
ATOM 1190 N N . ALA A 1 174 ? 5.408 -5.865 10.123 1.00 83.62 174 ALA A N 1
ATOM 1191 C CA . ALA A 1 174 ? 4.833 -4.783 10.901 1.00 83.62 174 ALA A CA 1
ATOM 1192 C C . ALA A 1 174 ? 3.470 -4.400 10.324 1.00 83.62 174 ALA A C 1
ATOM 1194 O O . ALA A 1 174 ? 3.276 -4.424 9.107 1.00 83.62 174 ALA A O 1
ATOM 1195 N N . PHE A 1 175 ? 2.534 -4.065 11.203 1.00 79.38 175 PHE A N 1
ATOM 1196 C CA . PHE A 1 175 ? 1.238 -3.498 10.849 1.00 79.38 175 PHE A CA 1
ATOM 1197 C C . PHE A 1 175 ? 0.731 -2.645 12.013 1.00 79.38 175 PHE A C 1
ATOM 1199 O O . PHE A 1 175 ? 1.144 -2.830 13.159 1.00 79.38 175 PHE A O 1
ATOM 1206 N N . ASP A 1 176 ? -0.172 -1.722 11.721 1.00 84.62 176 ASP A N 1
ATOM 1207 C CA . ASP A 1 176 ? -0.674 -0.758 12.689 1.00 84.62 176 ASP A CA 1
ATOM 1208 C C . ASP A 1 176 ? -2.111 -1.082 13.070 1.00 84.62 176 ASP A C 1
ATOM 1210 O O . ASP A 1 176 ? -2.943 -1.431 12.232 1.00 84.62 176 ASP A O 1
ATOM 1214 N N . LEU A 1 177 ? -2.415 -0.915 14.349 1.00 83.62 177 LEU A N 1
ATOM 1215 C CA . LEU A 1 177 ? -3.767 -0.862 14.874 1.00 83.62 177 LEU A CA 1
ATOM 1216 C C . LEU A 1 177 ? -4.158 0.591 15.107 1.00 83.62 177 LEU A C 1
ATOM 1218 O O . LEU A 1 177 ? -3.358 1.376 15.609 1.00 83.62 177 LEU A O 1
ATOM 1222 N N . GLN A 1 178 ? -5.400 0.937 14.790 1.00 86.12 178 GLN A N 1
ATOM 1223 C CA . GLN A 1 178 ? -5.951 2.275 14.988 1.00 86.12 178 GLN A CA 1
ATOM 1224 C C . GLN A 1 178 ? -7.178 2.199 15.883 1.00 86.12 178 GLN A C 1
ATOM 1226 O O . GLN A 1 178 ? -8.102 1.437 15.615 1.00 86.12 178 GLN A O 1
ATOM 1231 N N . VAL A 1 179 ? -7.216 3.007 16.935 1.00 84.50 179 VAL A N 1
ATOM 1232 C CA . VAL A 1 179 ? -8.357 3.101 17.840 1.00 84.50 179 VAL A CA 1
ATOM 1233 C C . VAL A 1 179 ? -9.014 4.462 17.688 1.00 84.50 179 VAL A C 1
ATOM 1235 O O . VAL A 1 179 ? -8.393 5.493 17.926 1.00 84.50 179 VAL A O 1
ATOM 1238 N N . VAL A 1 180 ? -10.299 4.462 17.337 1.00 84.06 180 VAL A N 1
ATOM 1239 C CA . VAL A 1 180 ? -11.096 5.683 17.174 1.00 84.06 180 VAL A CA 1
ATOM 1240 C C . VAL A 1 180 ? -12.215 5.704 18.206 1.00 84.06 180 VAL A C 1
ATOM 1242 O O . VAL A 1 180 ? -12.948 4.726 18.358 1.00 84.06 180 VAL A O 1
ATOM 1245 N N . ALA A 1 181 ? -12.361 6.833 18.903 1.00 82.25 181 ALA A N 1
ATOM 1246 C CA . ALA A 1 181 ? -13.439 7.069 19.856 1.00 82.25 181 ALA A CA 1
ATOM 1247 C C . ALA A 1 181 ? -14.447 8.098 19.333 1.00 82.25 181 ALA A C 1
ATOM 1249 O O . ALA A 1 181 ? -14.072 9.219 18.988 1.00 82.25 181 ALA A O 1
ATOM 1250 N N . GLU A 1 182 ? -15.732 7.743 19.354 1.00 81.81 182 GLU A N 1
ATOM 1251 C CA . GLU A 1 182 ? -16.850 8.622 18.997 1.00 81.81 182 GLU A CA 1
ATOM 1252 C C . GLU A 1 182 ? -17.766 8.867 20.208 1.00 81.81 182 GLU A C 1
ATOM 1254 O O . GLU A 1 182 ? -18.258 7.924 20.827 1.00 81.81 182 GLU A O 1
ATOM 1259 N N . GLN A 1 183 ? -18.021 10.129 20.568 1.00 80.38 183 GLN A N 1
ATOM 1260 C CA . GLN A 1 183 ? -18.843 10.467 21.741 1.00 80.38 183 GLN A CA 1
ATOM 1261 C C . GLN A 1 183 ? -20.302 9.992 21.620 1.00 80.38 183 GLN A C 1
ATOM 1263 O O . GLN A 1 183 ? -21.017 10.365 20.696 1.00 80.38 183 GLN A O 1
ATOM 1268 N N . CYS A 1 184 ? -20.812 9.313 22.649 1.00 81.50 184 CYS A N 1
ATOM 1269 C CA . CYS A 1 184 ? -22.153 8.713 22.630 1.00 81.50 184 CYS A CA 1
ATOM 1270 C C . CYS A 1 184 ? -23.330 9.689 22.734 1.00 81.50 184 CYS A C 1
ATOM 1272 O O . CYS A 1 184 ? -24.481 9.308 22.531 1.00 81.50 184 CYS A O 1
ATOM 1274 N N . ARG A 1 185 ? -23.088 10.953 23.096 1.00 66.75 185 ARG A N 1
ATOM 1275 C CA . ARG A 1 185 ? -24.158 11.898 23.462 1.00 66.75 185 ARG A CA 1
ATOM 1276 C C . ARG A 1 185 ? -25.111 12.239 22.302 1.00 66.75 185 ARG A C 1
ATOM 1278 O O . ARG A 1 185 ? -26.191 12.763 22.569 1.00 66.75 185 ARG A O 1
ATOM 1285 N N . TRP A 1 186 ? -24.734 11.948 21.053 1.00 56.91 186 TRP A N 1
ATOM 1286 C CA . TRP A 1 186 ? -25.494 12.335 19.856 1.00 56.91 186 TRP A CA 1
ATOM 1287 C C . TRP A 1 186 ? -25.716 11.220 18.822 1.00 56.91 186 TRP A C 1
ATOM 1289 O O . TRP A 1 186 ? -26.453 11.448 17.864 1.00 56.91 186 TRP A O 1
ATOM 1299 N N . THR A 1 187 ? -25.161 10.024 19.020 1.00 54.94 187 THR A N 1
ATOM 1300 C CA . THR A 1 187 ? -25.271 8.897 18.082 1.00 54.94 187 THR A CA 1
ATOM 1301 C C . THR A 1 187 ? -25.926 7.699 18.762 1.00 54.94 187 THR A C 1
ATOM 1303 O O . THR A 1 187 ? -25.289 6.941 19.483 1.00 54.94 187 THR A O 1
ATOM 1306 N N . ALA A 1 188 ? -27.237 7.536 18.542 1.00 58.66 188 ALA A N 1
ATOM 1307 C CA . ALA A 1 188 ? -27.953 6.312 18.923 1.00 58.66 188 ALA A CA 1
ATOM 1308 C C . ALA A 1 188 ? -27.457 5.093 18.120 1.00 58.66 188 ALA A C 1
ATOM 1310 O O . ALA A 1 188 ? -27.500 3.976 18.625 1.00 58.66 188 ALA A O 1
ATOM 1311 N N . ASP A 1 189 ? -26.933 5.352 16.917 1.00 67.38 189 ASP A N 1
ATOM 1312 C CA . ASP A 1 189 ? -26.337 4.383 16.005 1.00 67.38 189 ASP A CA 1
ATOM 1313 C C . ASP A 1 189 ? -24.915 4.866 15.653 1.00 67.38 189 ASP A C 1
ATOM 1315 O O . ASP A 1 189 ? -24.766 5.728 14.778 1.00 67.38 189 ASP A O 1
ATOM 1319 N N . PRO A 1 190 ? -23.863 4.416 16.365 1.00 71.56 190 PRO A N 1
ATOM 1320 C CA . PRO A 1 190 ? -22.494 4.801 16.035 1.00 71.56 190 PRO A CA 1
ATOM 1321 C C . PRO A 1 190 ? -22.141 4.307 14.633 1.00 71.56 190 PRO A C 1
ATOM 1323 O O . PRO A 1 190 ? -22.457 3.174 14.262 1.00 71.56 190 PRO A O 1
ATOM 1326 N N . THR A 1 191 ? -21.488 5.159 13.848 1.00 78.56 191 THR A N 1
ATOM 1327 C CA . THR A 1 191 ? -21.087 4.801 12.485 1.00 78.56 191 THR A CA 1
ATOM 1328 C C . THR A 1 191 ? -19.670 4.259 12.527 1.00 78.56 191 THR A C 1
ATOM 1330 O O . THR A 1 191 ? -18.779 4.904 13.073 1.00 78.56 191 THR A O 1
ATOM 1333 N N . ASN A 1 192 ? -19.460 3.075 11.954 1.00 76.44 192 ASN A N 1
ATOM 1334 C CA . ASN A 1 192 ? -18.119 2.531 11.782 1.00 76.44 192 ASN A CA 1
ATOM 1335 C C . ASN A 1 192 ? -17.257 3.550 11.007 1.00 76.44 192 ASN A C 1
ATOM 1337 O O . ASN A 1 192 ? -17.697 3.974 9.935 1.00 76.44 192 ASN A O 1
ATOM 1341 N N . PRO A 1 193 ? -16.090 3.976 11.528 1.00 75.62 193 PRO A N 1
ATOM 1342 C CA . PRO A 1 193 ? -15.211 4.924 10.849 1.00 75.62 193 PRO A CA 1
ATOM 1343 C C . PRO A 1 193 ? -14.319 4.278 9.775 1.00 75.62 193 PRO A C 1
ATOM 1345 O O . PRO A 1 193 ? -13.698 5.012 9.010 1.00 75.62 193 PRO A O 1
ATOM 1348 N N . PHE A 1 194 ? -14.289 2.944 9.672 1.00 74.56 194 PHE A N 1
ATOM 1349 C CA . PHE A 1 194 ? -13.483 2.192 8.701 1.00 74.56 194 PHE A CA 1
ATOM 1350 C C . PHE A 1 194 ? -14.284 1.429 7.619 1.00 74.56 194 PHE A C 1
ATOM 1352 O O . PHE A 1 194 ? -13.796 0.423 7.109 1.00 74.56 194 PHE A O 1
ATOM 1359 N N . PRO A 1 195 ? -15.508 1.841 7.234 1.00 72.62 195 PRO A N 1
ATOM 1360 C CA . PRO A 1 195 ? -16.380 0.979 6.454 1.00 72.62 195 PRO A CA 1
ATOM 1361 C C . PRO A 1 195 ? -15.813 0.762 5.046 1.00 72.62 195 PRO A C 1
ATOM 1363 O O . PRO A 1 195 ? -15.496 1.720 4.336 1.00 72.62 195 PRO A O 1
ATOM 1366 N N . GLY A 1 196 ? -15.753 -0.495 4.616 1.00 65.62 196 GLY A N 1
ATOM 1367 C CA . GLY A 1 196 ? -15.313 -0.894 3.283 1.00 65.62 196 GLY A CA 1
ATOM 1368 C C . GLY A 1 196 ? -13.800 -0.863 3.070 1.00 65.62 196 GLY A C 1
ATOM 1369 O O . GLY A 1 196 ? -13.362 -1.049 1.935 1.00 65.62 196 GLY A O 1
ATOM 1370 N N . ALA A 1 197 ? -13.000 -0.637 4.116 1.00 68.88 197 ALA A N 1
ATOM 1371 C CA . ALA A 1 197 ? -11.565 -0.875 4.042 1.00 68.88 197 ALA A CA 1
ATOM 1372 C C . ALA A 1 197 ? -11.290 -2.389 4.055 1.00 68.88 197 ALA A C 1
ATOM 1374 O O . ALA A 1 197 ? -11.931 -3.157 4.765 1.00 68.88 197 ALA A O 1
ATOM 1375 N N . SER A 1 198 ? -10.353 -2.837 3.223 1.00 74.62 198 SER A N 1
ATOM 1376 C CA . SER A 1 198 ? -10.054 -4.260 3.045 1.00 74.62 198 SER A CA 1
ATOM 1377 C C . SER A 1 198 ? -8.572 -4.474 2.787 1.00 74.62 198 SER A C 1
ATOM 1379 O O . SER A 1 198 ? -7.963 -3.653 2.106 1.00 74.62 198 SER A O 1
ATOM 1381 N N . CYS A 1 199 ? -8.041 -5.616 3.231 1.00 69.81 199 CYS A N 1
ATOM 1382 C CA . CYS A 1 199 ? -6.699 -6.083 2.855 1.00 69.81 199 CYS A CA 1
ATOM 1383 C C . CYS A 1 199 ? -6.681 -6.946 1.605 1.00 69.81 199 CYS A C 1
ATOM 1385 O O . CYS A 1 199 ? -5.705 -7.659 1.369 1.00 69.81 199 CYS A O 1
ATOM 1387 N N . ALA A 1 200 ? -7.733 -6.851 0.787 1.00 59.44 200 ALA A N 1
ATOM 1388 C CA . ALA A 1 200 ? -7.533 -7.109 -0.621 1.00 59.44 200 ALA A CA 1
ATOM 1389 C C . ALA A 1 200 ? -6.295 -6.311 -1.048 1.00 59.44 200 ALA A C 1
ATOM 1391 O O . ALA A 1 200 ? -6.094 -5.184 -0.569 1.00 59.44 200 ALA A O 1
ATOM 1392 N N . ASP A 1 201 ? -5.500 -6.873 -1.962 1.00 44.66 201 ASP A N 1
ATOM 1393 C CA . ASP A 1 201 ? -4.683 -6.018 -2.812 1.00 44.66 201 ASP A CA 1
ATOM 1394 C C . ASP A 1 201 ? -5.575 -4.824 -3.180 1.00 44.66 201 ASP A C 1
ATOM 1396 O O . ASP A 1 201 ? -6.785 -5.044 -3.399 1.00 44.66 201 ASP A O 1
ATOM 1400 N N . PRO A 1 202 ? -5.062 -3.572 -3.197 1.00 40.22 202 PRO A N 1
ATOM 1401 C CA . PRO A 1 202 ? -5.841 -2.510 -3.818 1.00 40.22 202 PRO A CA 1
ATOM 1402 C C . PRO A 1 202 ? -6.418 -3.125 -5.091 1.00 40.22 202 PRO A C 1
ATOM 1404 O O . PRO A 1 202 ? -5.694 -3.922 -5.716 1.00 40.22 202 PRO A O 1
ATOM 1407 N N . PRO A 1 203 ? -7.706 -2.892 -5.429 1.00 40.25 203 PRO A N 1
ATOM 1408 C CA . PRO A 1 203 ? -8.211 -3.379 -6.702 1.00 40.25 203 PRO A CA 1
ATOM 1409 C C . PRO A 1 203 ? -7.095 -3.144 -7.719 1.00 40.25 203 PRO A C 1
ATOM 1411 O O . PRO A 1 203 ? -6.378 -2.149 -7.605 1.00 40.25 203 PRO A O 1
ATOM 1414 N N . SER A 1 204 ? -6.846 -4.068 -8.644 1.00 44.50 204 SER A N 1
ATOM 1415 C CA . SER A 1 204 ? -5.813 -3.860 -9.678 1.00 44.50 204 SER A CA 1
ATOM 1416 C C . SER A 1 204 ? -5.905 -2.457 -10.315 1.00 44.50 204 SER A C 1
ATOM 1418 O O . SER A 1 204 ? -4.946 -1.926 -10.861 1.00 44.50 204 SER A O 1
ATOM 1420 N N . ASP A 1 205 ? -7.059 -1.817 -10.154 1.00 42.47 205 ASP A N 1
ATOM 1421 C CA . ASP A 1 205 ? -7.261 -0.383 -10.150 1.00 42.47 205 ASP A CA 1
ATOM 1422 C C . ASP A 1 205 ? -6.849 0.264 -8.799 1.00 42.47 205 ASP A C 1
ATOM 1424 O O . ASP A 1 205 ? -7.666 0.429 -7.888 1.00 42.47 205 ASP A O 1
ATOM 1428 N N . GLY A 1 206 ? -5.585 0.687 -8.667 1.00 46.47 206 GLY A N 1
ATOM 1429 C CA . GLY A 1 206 ? -5.198 1.717 -7.691 1.00 46.47 206 GLY A CA 1
ATOM 1430 C C . GLY A 1 206 ? -6.038 3.004 -7.878 1.00 46.47 206 GLY A C 1
ATOM 1431 O O . GLY A 1 206 ? -7.123 2.965 -8.463 1.00 46.47 206 GLY A O 1
ATOM 1432 N N . PRO A 1 207 ? -5.604 4.210 -7.457 1.00 55.72 207 PRO A N 1
ATOM 1433 C CA . PRO A 1 207 ? -6.282 5.413 -7.952 1.00 55.72 207 PRO A CA 1
ATOM 1434 C C . PRO A 1 207 ? -6.364 5.302 -9.478 1.00 55.72 207 PRO A C 1
ATOM 1436 O O . PRO A 1 207 ? -5.330 5.099 -10.103 1.00 55.72 207 PRO A O 1
ATOM 1439 N N . THR A 1 208 ? -7.568 5.320 -10.064 1.00 69.69 208 THR A N 1
ATOM 1440 C CA . THR A 1 208 ? -7.746 5.046 -11.501 1.00 69.69 208 THR A CA 1
ATOM 1441 C C . THR A 1 208 ? -6.762 5.905 -12.280 1.00 69.69 208 THR A C 1
ATOM 1443 O O . THR A 1 208 ? -6.812 7.131 -12.188 1.00 69.69 208 THR A O 1
ATOM 1446 N N . ARG A 1 209 ? -5.806 5.274 -12.964 1.00 79.69 209 ARG A N 1
ATOM 1447 C CA . ARG A 1 209 ? -4.731 5.966 -13.677 1.00 79.69 209 ARG A CA 1
ATOM 1448 C C . ARG A 1 209 ? -5.113 6.147 -15.134 1.00 79.69 209 ARG A C 1
ATOM 1450 O O . ARG A 1 209 ? -5.893 5.377 -15.709 1.00 79.69 209 ARG A O 1
ATOM 1457 N N . HIS A 1 210 ? -4.585 7.202 -15.730 1.00 84.94 210 HIS A N 1
ATOM 1458 C CA . HIS A 1 210 ? -4.624 7.324 -17.177 1.00 84.94 210 HIS A CA 1
ATOM 1459 C C . HIS A 1 210 ? -3.717 6.270 -17.814 1.00 84.94 210 HIS A C 1
ATOM 1461 O O . HIS A 1 210 ? -2.710 5.903 -17.215 1.00 84.94 210 HIS A O 1
ATOM 1467 N N . GLY A 1 211 ? -4.066 5.811 -19.019 1.00 89.50 211 GLY A N 1
ATOM 1468 C CA . GLY A 1 211 ? -3.094 5.124 -19.861 1.00 89.50 211 GLY A CA 1
ATOM 1469 C C . GLY A 1 211 ? -1.894 6.041 -20.112 1.00 89.50 211 GLY A C 1
ATOM 1470 O O . GLY A 1 211 ? -2.049 7.270 -20.185 1.00 89.50 211 GLY A O 1
ATOM 1471 N N . ILE A 1 212 ? -0.703 5.456 -20.165 1.00 93.81 212 ILE A N 1
ATOM 1472 C CA . ILE A 1 212 ? 0.528 6.169 -20.485 1.00 93.81 212 ILE A CA 1
ATOM 1473 C C . ILE A 1 212 ? 0.467 6.547 -21.959 1.00 93.81 212 ILE A C 1
ATOM 1475 O O . ILE A 1 212 ? 0.360 5.678 -22.812 1.00 93.81 212 ILE A O 1
ATOM 1479 N N . SER A 1 213 ? 0.557 7.842 -22.244 1.00 93.50 213 SER A N 1
ATOM 1480 C CA . SER A 1 213 ? 0.636 8.360 -23.611 1.00 93.50 213 SER A CA 1
ATOM 1481 C C . SER A 1 213 ? 2.082 8.452 -24.079 1.00 93.50 213 SER A C 1
ATOM 1483 O O . SER A 1 213 ? 2.383 8.145 -25.222 1.00 93.50 213 SER A O 1
ATOM 1485 N N . TYR A 1 214 ? 2.992 8.876 -23.199 1.00 95.75 214 TYR A N 1
ATOM 1486 C CA . TYR A 1 214 ? 4.424 8.861 -23.477 1.00 95.75 214 TYR A CA 1
ATOM 1487 C C . TYR A 1 214 ? 5.245 8.909 -22.192 1.00 95.75 214 TYR A C 1
ATOM 1489 O O . TYR A 1 214 ? 4.750 9.290 -21.126 1.00 95.75 214 TYR A O 1
ATOM 1497 N N . LEU A 1 215 ? 6.531 8.608 -22.328 1.00 96.06 215 LEU A N 1
ATOM 1498 C CA . LEU A 1 215 ? 7.538 8.789 -21.291 1.00 96.06 215 LEU A CA 1
ATOM 1499 C C . LEU A 1 215 ? 8.780 9.509 -21.830 1.00 96.06 215 LEU A C 1
ATOM 1501 O O . LEU A 1 215 ? 9.100 9.426 -23.018 1.00 96.06 215 LEU A O 1
ATOM 1505 N N . VAL A 1 216 ? 9.454 10.252 -20.953 1.00 97.44 216 VAL A N 1
ATOM 1506 C CA . VAL A 1 216 ? 10.670 11.015 -21.268 1.00 97.44 216 VAL A CA 1
ATOM 1507 C C . VAL A 1 216 ? 11.709 10.779 -20.172 1.00 97.44 216 VAL A C 1
ATOM 1509 O O . VAL A 1 216 ? 11.578 11.357 -19.090 1.00 97.44 216 VAL A O 1
ATOM 1512 N N . PRO A 1 217 ? 12.727 9.943 -20.418 1.00 97.06 217 PRO A N 1
ATOM 1513 C CA . PRO A 1 217 ? 13.831 9.753 -19.490 1.00 97.06 217 PRO A CA 1
ATOM 1514 C C . PRO A 1 217 ? 14.911 10.832 -19.647 1.00 97.06 217 PRO A C 1
ATOM 1516 O O . PRO A 1 217 ? 15.166 11.365 -20.735 1.00 97.06 217 PRO A O 1
ATOM 1519 N N . TYR A 1 218 ? 15.569 11.124 -18.531 1.00 97.00 218 TYR A N 1
ATOM 1520 C CA . TYR A 1 218 ? 16.657 12.078 -18.404 1.00 97.00 218 TYR A CA 1
ATOM 1521 C C . TYR A 1 218 ? 17.816 11.445 -17.630 1.00 97.00 218 TYR A C 1
ATOM 1523 O O . TYR A 1 218 ? 17.609 10.834 -16.578 1.00 97.00 218 TYR A O 1
ATOM 1531 N N . ALA A 1 219 ? 19.033 11.658 -18.124 1.00 94.31 219 ALA A N 1
ATOM 1532 C CA . ALA A 1 219 ? 20.254 11.325 -17.402 1.00 94.31 219 ALA A CA 1
ATOM 1533 C C . ALA A 1 219 ? 20.787 12.525 -16.631 1.00 94.31 219 ALA A C 1
ATOM 1535 O O . ALA A 1 219 ? 20.532 13.674 -17.003 1.00 94.31 219 ALA A O 1
ATOM 1536 N N . CYS A 1 220 ? 21.590 12.267 -15.608 1.00 86.31 220 CYS A N 1
ATOM 1537 C CA . CYS A 1 220 ? 22.280 13.344 -14.913 1.00 86.31 220 CYS A CA 1
ATOM 1538 C C . CYS A 1 220 ? 23.534 13.748 -15.672 1.00 86.31 220 CYS A C 1
ATOM 1540 O O . CYS A 1 220 ? 24.370 12.904 -15.998 1.00 86.31 220 CYS A O 1
ATOM 1542 N N . ASP A 1 221 ? 23.719 15.047 -15.882 1.00 85.25 221 ASP A N 1
ATOM 1543 C CA . ASP A 1 221 ? 25.026 15.564 -16.251 1.00 85.25 221 ASP A CA 1
ATOM 1544 C C . ASP A 1 221 ? 25.989 15.349 -15.065 1.00 85.25 221 ASP A C 1
ATOM 1546 O O . ASP A 1 221 ? 25.759 15.892 -13.980 1.00 85.25 221 ASP A O 1
ATOM 1550 N N . PRO A 1 222 ? 27.077 14.576 -15.221 1.00 78.81 222 PRO A N 1
ATOM 1551 C CA . PRO A 1 222 ? 28.011 14.325 -14.127 1.00 78.81 222 PRO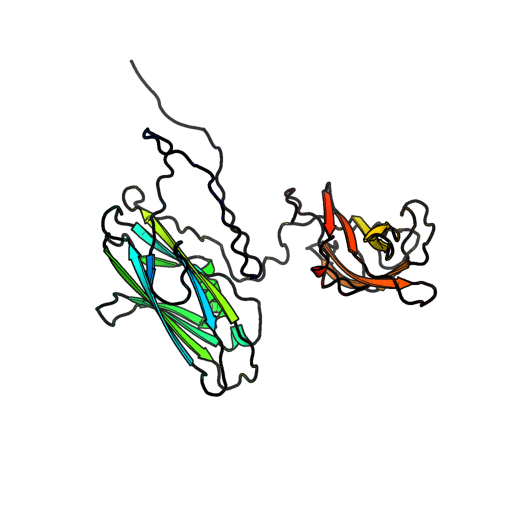 A CA 1
ATOM 1552 C C . PRO A 1 222 ? 28.776 15.584 -13.685 1.00 78.81 222 PRO A C 1
ATOM 1554 O O . PRO A 1 222 ? 29.401 15.574 -12.624 1.00 78.81 222 PRO A O 1
ATOM 1557 N N . ALA A 1 223 ? 28.782 16.656 -14.486 1.00 85.00 223 ALA A N 1
ATOM 1558 C CA . ALA A 1 223 ? 29.489 17.894 -14.178 1.00 85.00 223 ALA A CA 1
ATOM 1559 C C . ALA A 1 223 ? 28.710 18.809 -13.224 1.00 85.00 223 ALA A C 1
ATOM 1561 O O . ALA A 1 223 ? 29.332 19.463 -12.381 1.00 85.00 223 ALA A O 1
ATOM 1562 N N . ASP A 1 224 ? 27.383 18.882 -13.354 1.00 85.12 224 ASP A N 1
ATOM 1563 C CA . ASP A 1 224 ? 26.556 19.817 -12.580 1.00 85.12 224 ASP A CA 1
ATOM 1564 C C . ASP A 1 224 ? 25.230 19.244 -12.046 1.00 85.12 224 ASP A C 1
ATOM 1566 O O . ASP A 1 224 ? 24.520 19.940 -11.319 1.00 85.12 224 ASP A O 1
ATOM 1570 N N . GLY A 1 225 ? 24.927 17.975 -12.329 1.00 80.44 225 GLY A N 1
ATOM 1571 C CA . GLY A 1 225 ? 23.718 17.286 -11.878 1.00 80.44 225 GLY A CA 1
ATOM 1572 C C . GLY A 1 225 ? 22.454 17.674 -12.646 1.00 80.44 225 GLY A C 1
ATOM 1573 O O . GLY A 1 225 ? 21.357 17.303 -12.232 1.00 80.44 225 GLY A O 1
ATOM 1574 N N . THR A 1 226 ? 22.566 18.430 -13.741 1.00 88.88 226 THR A N 1
ATOM 1575 C CA . THR A 1 226 ? 21.403 18.833 -14.538 1.00 88.88 226 THR A CA 1
ATOM 1576 C C . THR A 1 226 ? 20.805 17.634 -15.271 1.00 88.88 226 THR A C 1
ATOM 1578 O O . THR A 1 226 ? 21.523 16.846 -15.880 1.00 88.88 226 THR A O 1
ATOM 1581 N N . ALA A 1 227 ? 19.476 17.518 -15.267 1.00 92.06 227 ALA A N 1
ATOM 1582 C CA . ALA A 1 227 ? 18.764 16.494 -16.024 1.00 92.06 227 ALA A CA 1
ATOM 1583 C C . ALA A 1 227 ? 18.823 16.783 -17.539 1.00 92.06 227 ALA A C 1
ATOM 1585 O O . ALA A 1 227 ? 18.234 17.755 -18.023 1.00 92.06 227 ALA A O 1
ATOM 1586 N N . VAL A 1 228 ? 19.505 15.921 -18.294 1.00 94.44 228 VAL A N 1
ATOM 1587 C CA . VAL A 1 228 ? 19.639 15.975 -19.756 1.00 94.44 228 VAL A CA 1
ATOM 1588 C C . VAL A 1 228 ? 18.687 14.972 -20.390 1.00 94.44 228 VAL A C 1
ATOM 1590 O O . VAL A 1 228 ? 18.732 13.781 -20.096 1.00 94.44 228 VAL A O 1
ATOM 1593 N N . ARG A 1 229 ? 17.815 15.454 -21.276 1.00 95.88 229 ARG A N 1
ATOM 1594 C CA . ARG A 1 229 ? 16.807 14.627 -21.945 1.00 95.88 229 ARG A CA 1
ATOM 1595 C C . ARG A 1 229 ? 17.454 13.620 -22.897 1.00 95.88 229 ARG A C 1
ATOM 1597 O O . ARG A 1 229 ? 18.258 14.016 -23.735 1.00 95.88 229 ARG A O 1
ATOM 1604 N N . LEU A 1 230 ? 17.049 12.354 -22.799 1.00 95.88 230 LEU A N 1
ATOM 1605 C CA . LEU A 1 230 ? 17.587 11.248 -23.608 1.00 95.88 230 LEU A CA 1
ATOM 1606 C C . LEU A 1 230 ? 16.740 10.922 -24.846 1.00 95.88 230 LEU A C 1
ATOM 1608 O O . LEU A 1 230 ? 17.225 10.302 -25.791 1.00 95.88 230 LEU A O 1
ATOM 1612 N N . GLY A 1 231 ? 15.474 11.333 -24.826 1.00 95.88 231 GLY A N 1
ATOM 1613 C CA . GLY A 1 231 ? 14.507 11.158 -25.906 1.00 95.88 231 GLY A CA 1
ATOM 1614 C C . GLY A 1 231 ? 13.105 10.924 -25.350 1.00 95.88 231 GLY A C 1
ATOM 1615 O O . GLY A 1 231 ? 12.849 11.168 -24.171 1.00 95.88 231 GLY A O 1
ATOM 1616 N N . LYS A 1 232 ? 12.185 10.477 -26.200 1.00 95.81 232 LYS A N 1
ATOM 1617 C CA . LYS A 1 232 ? 10.784 10.193 -25.878 1.00 95.81 232 LYS A CA 1
ATOM 1618 C C . LYS A 1 232 ? 10.359 8.861 -26.486 1.00 95.81 232 LYS A C 1
ATOM 1620 O O . LYS A 1 232 ? 10.789 8.500 -27.583 1.00 95.81 232 LYS A O 1
ATOM 1625 N N . LEU A 1 233 ? 9.504 8.155 -25.759 1.00 96.06 233 LEU A N 1
ATOM 1626 C CA . LEU A 1 233 ? 8.782 6.978 -26.230 1.00 96.06 233 LEU A CA 1
ATOM 1627 C C . LEU A 1 233 ? 7.290 7.277 -26.127 1.00 96.06 233 LEU A C 1
ATOM 1629 O O . LEU A 1 233 ? 6.809 7.531 -25.021 1.00 96.06 233 LEU A O 1
ATOM 1633 N N . GLU A 1 234 ? 6.577 7.276 -27.249 1.00 94.75 234 GLU A N 1
ATOM 1634 C CA . GLU A 1 234 ? 5.121 7.438 -27.266 1.00 94.75 234 GLU A CA 1
ATOM 1635 C C . GLU A 1 234 ? 4.439 6.089 -27.410 1.00 94.75 234 GLU A C 1
ATOM 1637 O O . GLU A 1 234 ? 4.919 5.206 -28.116 1.00 94.75 234 GLU A O 1
ATOM 1642 N N . LEU A 1 235 ? 3.322 5.938 -26.710 1.00 94.38 235 LEU A N 1
ATOM 1643 C CA . LEU A 1 235 ? 2.467 4.767 -26.778 1.00 94.38 235 LEU A CA 1
ATOM 1644 C C . LEU A 1 235 ? 1.267 5.112 -27.652 1.00 94.38 235 LEU A C 1
ATOM 1646 O O . LEU A 1 235 ? 0.159 5.354 -27.171 1.00 94.38 235 LEU A O 1
ATOM 1650 N N . GLU A 1 236 ? 1.527 5.192 -28.950 1.00 90.12 236 GLU A N 1
ATOM 1651 C CA . GLU A 1 236 ? 0.512 5.407 -29.970 1.00 90.12 236 GLU A CA 1
ATOM 1652 C C . GLU A 1 236 ? 0.585 4.315 -31.038 1.00 90.12 236 GLU A C 1
ATOM 1654 O O . GLU A 1 236 ? 1.654 3.799 -31.379 1.00 90.12 236 GLU A O 1
ATOM 1659 N N . SER A 1 237 ? -0.571 3.968 -31.601 1.00 88.94 237 SER A N 1
ATOM 1660 C CA . SER A 1 237 ? -0.643 3.002 -32.695 1.00 88.94 237 SER A CA 1
ATOM 1661 C C . SER A 1 237 ? 0.228 3.444 -33.874 1.00 88.94 237 SER A C 1
ATOM 1663 O O . SER A 1 237 ? -0.066 4.435 -34.543 1.00 88.94 237 SER A O 1
ATOM 1665 N N . GLY A 1 238 ? 1.225 2.628 -34.222 1.00 83.88 238 GLY A N 1
ATOM 1666 C CA . GLY A 1 238 ? 2.104 2.877 -35.364 1.00 83.88 238 GLY A CA 1
ATOM 1667 C C . GLY A 1 238 ? 3.250 3.847 -35.078 1.00 83.88 238 GLY A C 1
ATOM 1668 O O . GLY A 1 238 ? 3.902 4.270 -36.039 1.00 83.88 238 GLY A O 1
ATOM 1669 N N . TYR A 1 239 ? 3.512 4.155 -33.800 1.00 87.19 239 TYR A N 1
ATOM 1670 C CA . TYR A 1 239 ? 4.616 4.998 -33.347 1.00 87.19 239 TYR A CA 1
ATOM 1671 C C . TYR A 1 239 ? 5.927 4.627 -34.044 1.00 87.19 239 TYR A C 1
ATOM 1673 O O . TYR A 1 239 ? 6.500 3.563 -33.810 1.00 87.19 239 TYR A O 1
ATOM 1681 N N . CYS A 1 240 ? 6.370 5.484 -34.965 1.00 88.31 240 CYS A N 1
ATOM 1682 C CA . CYS A 1 240 ? 7.594 5.324 -35.750 1.00 88.31 240 CYS A CA 1
ATOM 1683 C C . CYS A 1 240 ? 7.822 3.933 -36.382 1.00 88.31 240 CYS A C 1
ATOM 1685 O O . CYS A 1 240 ? 8.959 3.560 -36.677 1.00 88.31 240 CYS A O 1
ATOM 1687 N N . GLY A 1 241 ? 6.749 3.171 -36.631 1.00 88.44 241 GLY A N 1
ATOM 1688 C CA . GLY A 1 241 ? 6.819 1.803 -37.154 1.00 88.44 241 GLY A CA 1
ATOM 1689 C C . GLY A 1 241 ? 7.461 0.787 -36.202 1.00 88.44 241 GLY A C 1
ATOM 1690 O O . GLY A 1 241 ? 7.974 -0.227 -36.672 1.00 88.44 241 GLY A O 1
ATOM 1691 N N . VAL A 1 242 ? 7.473 1.069 -34.899 1.00 90.38 242 VAL A N 1
ATOM 1692 C CA . VAL A 1 242 ? 7.988 0.170 -33.865 1.00 90.38 242 VAL A CA 1
ATOM 1693 C C . VAL A 1 242 ? 6.912 -0.858 -33.502 1.00 90.38 242 VAL A C 1
ATOM 1695 O O . VAL A 1 242 ? 5.782 -0.499 -33.177 1.00 90.38 242 VAL A O 1
ATOM 1698 N N . ASP A 1 243 ? 7.260 -2.142 -33.575 1.00 93.56 243 ASP A N 1
ATOM 1699 C CA . ASP A 1 243 ? 6.372 -3.240 -33.178 1.00 93.56 243 ASP A CA 1
ATOM 1700 C C . ASP A 1 243 ? 6.259 -3.324 -31.646 1.00 93.56 243 ASP A C 1
ATOM 1702 O O . ASP A 1 243 ? 7.213 -3.013 -30.937 1.00 93.56 243 ASP A O 1
ATOM 1706 N N . GLY A 1 244 ? 5.118 -3.795 -31.133 1.00 91.88 244 GLY A N 1
ATOM 1707 C CA . GLY A 1 244 ? 4.895 -3.979 -29.690 1.00 91.88 244 GLY A CA 1
ATOM 1708 C C . GLY A 1 244 ? 4.374 -2.740 -28.954 1.00 91.88 244 GLY A C 1
ATOM 1709 O O . GLY A 1 244 ? 4.227 -2.789 -27.737 1.00 91.88 244 GLY A O 1
ATOM 1710 N N . ILE A 1 245 ? 4.069 -1.654 -29.676 1.00 94.06 245 ILE A N 1
ATOM 1711 C CA . ILE A 1 245 ? 3.421 -0.442 -29.152 1.00 94.06 245 ILE A CA 1
ATOM 1712 C C . ILE A 1 245 ? 2.070 -0.230 -29.848 1.00 94.06 245 ILE A C 1
ATOM 1714 O O . ILE A 1 245 ? 1.966 -0.333 -31.072 1.00 94.06 245 ILE A O 1
ATOM 1718 N N . ASP A 1 246 ? 1.044 0.089 -29.061 1.00 91.81 246 ASP A N 1
ATOM 1719 C CA . ASP A 1 246 ? -0.300 0.461 -29.520 1.00 91.81 246 ASP A CA 1
ATOM 1720 C C . ASP A 1 246 ? -0.850 1.620 -28.654 1.00 91.81 246 ASP A C 1
ATOM 1722 O O . ASP A 1 246 ? -0.148 2.163 -27.801 1.00 91.81 246 ASP A O 1
ATOM 1726 N N . GLU A 1 247 ? -2.098 2.029 -28.875 1.00 90.69 247 GLU A N 1
ATOM 1727 C CA . GLU A 1 247 ? -2.776 3.139 -28.197 1.00 90.69 247 GLU A CA 1
ATOM 1728 C C . GLU A 1 247 ? -2.771 2.991 -26.661 1.00 90.69 247 GLU A C 1
ATOM 1730 O O . GLU A 1 247 ? -3.617 2.318 -26.069 1.00 90.69 247 GLU A O 1
ATOM 1735 N N . ASN A 1 248 ? -1.834 3.682 -26.006 1.00 91.69 248 ASN A N 1
ATOM 1736 C CA . ASN A 1 248 ? -1.526 3.583 -24.577 1.00 91.69 248 ASN A CA 1
ATOM 1737 C C . ASN A 1 248 ? -1.171 2.158 -24.113 1.00 91.69 248 ASN A C 1
ATOM 1739 O O . ASN A 1 248 ? -1.386 1.827 -22.947 1.00 91.69 248 ASN A O 1
ATOM 1743 N N . ALA A 1 249 ? -0.644 1.312 -24.997 1.00 92.12 249 ALA A N 1
ATOM 1744 C CA . ALA A 1 249 ? -0.255 -0.061 -24.690 1.00 92.12 249 ALA A CA 1
ATOM 1745 C C . ALA A 1 249 ? 1.169 -0.345 -25.177 1.00 92.12 249 ALA A C 1
ATOM 1747 O O . ALA A 1 249 ? 1.618 0.193 -26.190 1.00 92.12 249 ALA A O 1
ATOM 1748 N N . ILE A 1 250 ? 1.885 -1.188 -24.439 1.00 95.62 250 ILE A N 1
ATOM 1749 C CA . ILE A 1 250 ? 3.252 -1.586 -24.764 1.00 95.62 250 ILE A CA 1
ATOM 1750 C C . ILE A 1 250 ? 3.518 -2.998 -24.249 1.00 95.62 250 ILE A C 1
ATOM 1752 O O . ILE A 1 250 ? 3.126 -3.346 -23.138 1.00 95.62 250 ILE A O 1
ATOM 1756 N N . GLU A 1 251 ? 4.195 -3.814 -25.049 1.00 93.81 251 GLU A N 1
ATOM 1757 C CA . GLU A 1 251 ? 4.663 -5.135 -24.637 1.00 93.81 251 GLU A CA 1
ATOM 1758 C C . GLU A 1 251 ? 6.052 -5.044 -23.983 1.00 93.81 251 GLU A C 1
ATOM 1760 O O . GLU A 1 251 ? 6.784 -4.066 -24.138 1.00 93.81 251 GLU A O 1
ATOM 1765 N N . ARG A 1 252 ? 6.488 -6.089 -23.277 1.00 95.25 252 ARG A N 1
ATOM 1766 C CA . ARG A 1 252 ? 7.891 -6.168 -22.835 1.00 95.25 252 ARG A CA 1
ATOM 1767 C C . ARG A 1 252 ? 8.810 -6.316 -24.047 1.00 95.25 252 ARG A C 1
ATOM 1769 O O . ARG A 1 252 ? 8.544 -7.125 -24.933 1.00 95.25 252 ARG A O 1
ATOM 1776 N N . GLY A 1 253 ? 9.910 -5.573 -24.073 1.00 95.81 253 GLY A N 1
ATOM 1777 C CA . GLY A 1 253 ? 10.773 -5.506 -25.249 1.00 95.81 253 GLY A CA 1
ATOM 1778 C C . GLY A 1 253 ? 11.791 -4.379 -25.173 1.00 95.81 253 GLY A C 1
ATOM 1779 O O . GLY A 1 253 ? 11.917 -3.714 -24.151 1.00 95.81 253 GLY A O 1
ATOM 1780 N N . THR A 1 254 ? 12.535 -4.174 -26.256 1.00 97.06 254 THR A N 1
ATOM 1781 C CA . THR A 1 254 ? 13.503 -3.078 -26.361 1.00 97.06 254 THR A CA 1
ATOM 1782 C C . THR A 1 254 ? 13.028 -2.076 -27.398 1.00 97.06 254 THR A C 1
ATOM 1784 O O . THR A 1 254 ? 12.804 -2.445 -28.550 1.00 97.06 254 THR A O 1
ATOM 1787 N N . TYR A 1 255 ? 12.915 -0.815 -26.992 1.00 96.56 255 TYR A N 1
ATOM 1788 C CA . TYR A 1 255 ? 12.302 0.245 -27.783 1.00 96.56 255 TYR A CA 1
ATOM 1789 C C . TYR A 1 255 ? 13.257 1.429 -27.941 1.00 96.56 255 TYR A C 1
ATOM 1791 O O . TYR A 1 255 ? 13.784 1.906 -26.934 1.00 96.56 255 TYR A O 1
ATOM 1799 N N . PRO A 1 256 ? 13.499 1.926 -29.168 1.00 95.75 256 PRO A N 1
ATOM 1800 C CA . PRO A 1 256 ? 14.322 3.111 -29.371 1.00 95.75 256 PRO A CA 1
ATOM 1801 C C . PRO A 1 256 ? 13.629 4.356 -28.810 1.00 95.75 256 PRO A C 1
ATOM 1803 O O . PRO A 1 256 ? 12.409 4.506 -28.909 1.00 95.75 256 PRO A O 1
ATOM 1806 N N . LEU A 1 257 ? 14.421 5.269 -28.253 1.00 95.94 257 LEU A N 1
ATOM 1807 C CA . LEU A 1 257 ? 13.969 6.618 -27.947 1.00 95.94 257 LEU A CA 1
ATOM 1808 C C . LEU A 1 257 ? 14.140 7.511 -29.175 1.00 95.94 257 LEU A C 1
ATOM 1810 O O . LEU A 1 257 ? 15.088 7.364 -29.945 1.00 95.94 257 LEU A O 1
ATOM 1814 N N . PHE A 1 258 ? 13.225 8.459 -29.339 1.00 94.81 258 PHE A N 1
ATOM 1815 C CA . PHE A 1 258 ? 13.254 9.431 -30.429 1.00 94.81 258 PHE A CA 1
ATOM 1816 C C . PHE A 1 258 ? 13.431 10.844 -29.891 1.00 94.81 258 PHE A C 1
ATOM 1818 O O . PHE A 1 258 ? 13.051 11.114 -28.749 1.00 94.81 258 PHE A O 1
ATOM 1825 N N . ASP A 1 259 ? 13.999 11.739 -30.702 1.00 90.00 259 ASP A N 1
ATOM 1826 C CA . ASP A 1 259 ? 14.274 13.111 -30.287 1.00 90.00 259 ASP A CA 1
ATOM 1827 C C . ASP A 1 259 ? 12.993 13.791 -29.830 1.00 90.00 259 ASP A C 1
ATOM 1829 O O . ASP A 1 259 ? 12.925 14.088 -28.659 1.00 90.00 259 ASP A O 1
ATOM 1833 N N . ASP A 1 260 ? 11.932 13.943 -30.621 1.00 79.06 260 ASP A N 1
ATOM 1834 C CA . ASP A 1 260 ? 10.701 14.608 -30.137 1.00 79.06 260 ASP A CA 1
ATOM 1835 C C . ASP A 1 260 ? 9.449 13.714 -30.173 1.00 79.06 260 ASP A C 1
ATOM 1837 O O . ASP A 1 260 ? 8.372 14.141 -29.756 1.00 79.06 260 ASP A O 1
ATOM 1841 N N . GLY A 1 261 ? 9.605 12.458 -30.603 1.00 65.12 261 GLY A N 1
ATOM 1842 C CA . GLY A 1 261 ? 8.531 11.471 -30.789 1.00 65.12 261 GLY A CA 1
ATOM 1843 C C . GLY A 1 261 ? 7.747 11.652 -32.093 1.00 65.12 261 GLY A C 1
ATOM 1844 O O . GLY A 1 261 ? 7.464 10.673 -32.772 1.00 65.12 261 GLY A O 1
ATOM 1845 N N . ASP A 1 262 ? 7.530 12.894 -32.529 1.00 70.00 262 ASP A N 1
ATOM 1846 C CA . ASP A 1 262 ? 6.737 13.211 -33.728 1.00 70.00 262 ASP A CA 1
ATOM 1847 C C . ASP A 1 262 ? 7.505 13.094 -35.064 1.00 70.00 262 ASP A C 1
ATOM 1849 O O . ASP A 1 262 ? 6.902 12.998 -36.137 1.00 70.00 262 ASP A O 1
ATOM 1853 N N . ASP A 1 263 ? 8.839 13.165 -35.041 1.00 79.81 263 ASP A N 1
ATOM 1854 C CA . ASP A 1 263 ? 9.679 13.219 -36.247 1.00 79.81 263 ASP A CA 1
ATOM 1855 C C . ASP A 1 263 ? 10.413 11.904 -36.555 1.00 79.81 263 ASP A C 1
ATOM 1857 O O . ASP A 1 263 ? 11.047 11.774 -37.606 1.00 79.81 263 ASP A O 1
ATOM 1861 N N . CYS A 1 264 ? 10.293 10.923 -35.655 1.00 87.50 264 CYS A N 1
ATOM 1862 C CA . CYS A 1 264 ? 10.931 9.614 -35.730 1.00 87.50 264 CYS A CA 1
ATOM 1863 C C . CYS A 1 264 ? 12.449 9.656 -35.967 1.00 87.50 264 CYS A C 1
ATOM 1865 O O . CYS A 1 264 ? 13.008 8.736 -36.571 1.00 87.50 264 CYS A O 1
ATOM 1867 N N . THR A 1 265 ? 13.131 10.688 -35.460 1.00 93.62 265 THR A N 1
ATOM 1868 C CA . THR A 1 265 ? 14.599 10.746 -35.424 1.00 93.62 265 THR A CA 1
ATOM 1869 C C . THR A 1 265 ? 15.106 9.962 -34.207 1.00 93.62 265 THR A C 1
ATOM 1871 O O . THR A 1 265 ? 14.894 10.417 -33.082 1.00 93.62 265 THR A O 1
ATOM 1874 N N . PRO A 1 266 ? 15.717 8.770 -34.370 1.00 91.50 266 PRO A N 1
ATOM 1875 C CA . PRO A 1 266 ? 16.145 7.967 -33.230 1.00 91.50 266 PRO A CA 1
ATOM 1876 C C . PRO A 1 266 ? 17.341 8.614 -32.532 1.00 91.50 266 PRO A C 1
ATOM 1878 O O . PRO A 1 266 ? 18.252 9.130 -33.186 1.00 91.50 266 PRO A O 1
ATOM 1881 N N . THR A 1 267 ? 17.358 8.531 -31.207 1.00 95.00 267 THR A N 1
ATOM 1882 C CA . THR A 1 267 ? 18.544 8.831 -30.404 1.00 95.00 267 THR A CA 1
ATOM 1883 C C . THR A 1 267 ? 19.427 7.581 -30.304 1.00 95.00 267 THR A C 1
ATOM 1885 O O . THR A 1 267 ? 19.101 6.524 -30.847 1.00 95.00 267 THR A O 1
ATOM 1888 N N . ASP A 1 268 ? 20.575 7.680 -29.630 1.00 95.69 268 ASP A N 1
ATOM 1889 C CA . ASP A 1 268 ? 21.403 6.499 -29.336 1.00 95.69 268 ASP A CA 1
ATOM 1890 C C . ASP A 1 268 ? 20.828 5.652 -28.186 1.00 95.69 268 ASP A C 1
ATOM 1892 O O . ASP A 1 268 ? 21.355 4.591 -27.873 1.00 95.69 268 ASP A O 1
ATOM 1896 N N . TYR A 1 269 ? 19.747 6.097 -27.543 1.00 97.44 269 TYR A N 1
ATOM 1897 C CA . TYR A 1 269 ? 19.199 5.461 -26.353 1.00 97.44 269 TYR A CA 1
ATOM 1898 C C . TYR A 1 269 ? 17.997 4.572 -26.668 1.00 97.44 269 TYR A C 1
ATOM 1900 O O . TYR A 1 269 ? 17.203 4.833 -27.573 1.00 97.44 269 TYR A O 1
ATOM 1908 N N . GLN A 1 270 ? 17.838 3.525 -25.868 1.00 97.44 270 GLN A N 1
ATOM 1909 C CA . GLN A 1 270 ? 16.722 2.590 -25.940 1.00 97.44 270 GLN A CA 1
ATOM 1910 C C . GLN A 1 270 ? 16.265 2.205 -24.537 1.00 97.44 270 GLN A C 1
ATOM 1912 O O . GLN A 1 270 ? 17.067 2.191 -23.606 1.00 97.44 270 GLN A O 1
ATOM 1917 N N . LEU A 1 271 ? 14.989 1.866 -24.386 1.00 97.88 271 LEU A N 1
ATOM 1918 C CA . LEU A 1 271 ? 14.447 1.323 -23.147 1.00 97.88 271 LEU A CA 1
ATOM 1919 C C . LEU A 1 271 ? 14.203 -0.166 -23.297 1.00 97.88 271 LEU A C 1
ATOM 1921 O O . LEU A 1 271 ? 13.488 -0.588 -24.204 1.00 97.88 271 LEU A O 1
ATOM 1925 N N . HIS A 1 272 ? 14.774 -0.954 -22.397 1.00 97.56 272 HIS A N 1
ATOM 1926 C CA . HIS A 1 272 ? 14.427 -2.349 -22.214 1.00 97.56 272 HIS A CA 1
ATOM 1927 C C . HIS A 1 272 ? 13.311 -2.449 -21.172 1.00 97.56 272 HIS A C 1
ATOM 1929 O O . HIS A 1 272 ? 13.561 -2.363 -19.975 1.00 97.56 272 HIS A O 1
ATOM 1935 N N . VAL A 1 273 ? 12.071 -2.578 -21.634 1.00 97.25 273 VAL A N 1
ATOM 1936 C CA . VAL A 1 273 ? 10.878 -2.697 -20.792 1.00 97.25 273 VAL A CA 1
ATOM 1937 C C . VAL A 1 273 ? 10.818 -4.100 -20.195 1.00 97.25 273 VAL A C 1
ATOM 1939 O O . VAL A 1 273 ? 10.629 -5.083 -20.922 1.00 97.25 273 VAL A O 1
ATOM 1942 N N . VAL A 1 274 ? 10.964 -4.183 -18.872 1.00 92.31 274 VAL A N 1
ATOM 1943 C CA . VAL A 1 274 ? 11.029 -5.442 -18.111 1.00 92.31 274 VAL A CA 1
ATOM 1944 C C . VAL A 1 274 ? 9.700 -5.796 -17.449 1.00 92.31 274 VAL A C 1
ATOM 1946 O O . VAL A 1 274 ? 9.382 -6.984 -17.332 1.00 92.31 274 VAL A O 1
ATOM 1949 N N . ASP A 1 275 ? 8.893 -4.791 -17.097 1.00 90.88 275 ASP A N 1
ATOM 1950 C CA . ASP A 1 275 ? 7.538 -4.976 -16.585 1.00 90.88 275 ASP A CA 1
ATOM 1951 C C . ASP A 1 275 ? 6.571 -3.886 -17.059 1.00 90.88 275 ASP A C 1
ATOM 1953 O O . ASP A 1 275 ? 6.957 -2.749 -17.336 1.00 90.88 275 ASP A O 1
ATOM 1957 N N . VAL A 1 276 ? 5.296 -4.261 -17.162 1.00 89.25 276 VAL A N 1
ATOM 1958 C CA . VAL A 1 276 ? 4.197 -3.380 -17.558 1.00 89.25 276 VAL A CA 1
ATOM 1959 C C . VAL A 1 276 ? 3.023 -3.638 -16.624 1.00 89.25 276 VAL A C 1
ATOM 1961 O O . VAL A 1 276 ? 2.518 -4.755 -16.523 1.00 89.25 276 VAL A O 1
ATOM 1964 N N . VAL A 1 277 ? 2.570 -2.581 -15.956 1.00 87.38 277 VAL A N 1
ATOM 1965 C CA . VAL A 1 277 ? 1.352 -2.595 -15.148 1.00 87.38 277 VAL A CA 1
ATOM 1966 C C . VAL A 1 277 ? 0.207 -2.144 -16.038 1.00 87.38 277 VAL A C 1
ATOM 1968 O O . VAL A 1 277 ? 0.225 -1.025 -16.546 1.00 87.38 277 VAL A O 1
ATOM 1971 N N . GLU A 1 278 ? -0.805 -2.986 -16.207 1.00 84.69 278 GLU A N 1
ATOM 1972 C CA . GLU A 1 278 ? -1.968 -2.707 -17.052 1.00 84.69 278 GLU A CA 1
ATOM 1973 C C . GLU A 1 278 ? -3.234 -2.512 -16.214 1.00 84.69 278 GLU A C 1
ATOM 1975 O O . GLU A 1 278 ? -3.411 -3.138 -15.166 1.00 84.69 278 GLU A O 1
ATOM 1980 N N . LYS A 1 279 ? -4.158 -1.680 -16.702 1.00 74.38 279 LYS A N 1
ATOM 1981 C CA . LYS A 1 279 ? -5.534 -1.640 -16.179 1.00 74.38 279 LYS A CA 1
ATOM 1982 C C . LYS A 1 279 ? -6.471 -2.514 -17.010 1.00 74.38 279 LYS A C 1
ATOM 1984 O O . LYS A 1 279 ? -6.156 -2.938 -18.123 1.00 74.38 279 LYS A O 1
ATOM 1989 N N . THR A 1 280 ? -7.687 -2.711 -16.499 1.00 63.00 280 THR A N 1
ATOM 1990 C CA . THR A 1 280 ? -8.764 -3.388 -17.235 1.00 63.00 280 THR A CA 1
ATOM 1991 C C . THR A 1 280 ? -8.968 -2.737 -18.612 1.00 63.00 280 THR A C 1
ATOM 1993 O O . THR A 1 280 ? -9.413 -1.593 -18.697 1.00 63.00 280 THR A O 1
ATOM 1996 N N . GLY A 1 281 ? -8.644 -3.468 -19.684 1.00 68.75 281 GLY A N 1
ATOM 1997 C CA . GLY A 1 281 ? -8.678 -2.970 -21.066 1.00 68.75 281 GLY A CA 1
ATOM 1998 C C . GLY A 1 281 ? -7.339 -3.022 -21.809 1.00 68.75 281 GLY A C 1
ATOM 1999 O O . GLY A 1 281 ? -7.351 -2.809 -23.015 1.00 68.75 281 GLY A O 1
ATOM 2000 N N . GLY A 1 282 ? -6.232 -3.349 -21.127 1.00 78.56 282 GLY A N 1
ATOM 2001 C CA . GLY A 1 282 ? -4.908 -3.529 -21.746 1.00 78.56 282 GLY A CA 1
ATOM 2002 C C . GLY A 1 282 ? -4.111 -2.235 -21.940 1.00 78.56 282 GLY A C 1
ATOM 2003 O O . GLY A 1 282 ? -3.078 -2.243 -22.594 1.00 78.56 282 GLY A O 1
ATOM 2004 N N . GLU A 1 283 ? -4.578 -1.113 -21.384 1.00 87.69 283 GLU A N 1
ATOM 2005 C CA . GLU A 1 283 ? -3.793 0.124 -21.352 1.00 87.69 283 GLU A CA 1
ATOM 2006 C C . GLU A 1 283 ? -2.717 0.030 -20.259 1.00 87.69 283 GLU A C 1
ATOM 2008 O O . GLU A 1 283 ? -3.026 -0.267 -19.097 1.00 87.69 283 GLU A O 1
ATOM 2013 N N . ALA A 1 284 ? -1.478 0.358 -20.616 1.00 91.81 284 ALA A N 1
ATOM 2014 C CA . ALA A 1 284 ? -0.354 0.478 -19.705 1.00 91.81 284 ALA A CA 1
ATOM 2015 C C . ALA A 1 284 ? -0.547 1.691 -18.784 1.00 91.81 284 ALA A C 1
ATOM 2017 O O . ALA A 1 284 ? -0.740 2.820 -19.232 1.00 91.81 284 ALA A O 1
ATOM 2018 N N . VAL A 1 285 ? -0.484 1.463 -17.477 1.00 92.88 285 VAL A N 1
ATOM 2019 C CA . VAL A 1 285 ? -0.561 2.483 -16.419 1.00 92.88 285 VAL A CA 1
ATOM 2020 C C . VAL A 1 285 ? 0.714 2.562 -15.581 1.00 92.88 285 VAL A C 1
ATOM 2022 O O . VAL A 1 285 ? 0.822 3.443 -14.726 1.00 92.88 285 VAL A O 1
ATOM 2025 N N . GLY A 1 286 ? 1.670 1.665 -15.820 1.00 92.56 286 GLY A N 1
ATOM 2026 C CA . GLY A 1 286 ? 2.999 1.682 -15.226 1.00 92.56 286 GLY A CA 1
ATOM 2027 C C . GLY A 1 286 ? 4.004 0.926 -16.085 1.00 92.56 286 GLY A C 1
ATOM 2028 O O . GLY A 1 286 ? 3.630 -0.059 -16.717 1.00 92.56 286 GLY A O 1
ATOM 2029 N N . ILE A 1 287 ? 5.253 1.387 -16.125 1.00 94.81 287 ILE A N 1
ATOM 2030 C CA . ILE A 1 287 ? 6.331 0.749 -16.896 1.00 94.81 287 ILE A CA 1
ATOM 2031 C C . ILE A 1 287 ? 7.594 0.705 -16.039 1.00 94.81 287 ILE A C 1
ATOM 2033 O O . ILE A 1 287 ? 8.005 1.729 -15.495 1.00 94.81 287 ILE A O 1
ATOM 2037 N N . GLU A 1 288 ? 8.204 -0.471 -15.949 1.00 96.12 288 GLU A N 1
ATOM 2038 C CA . GLU A 1 288 ? 9.546 -0.677 -15.401 1.00 96.12 288 GLU A CA 1
ATOM 2039 C C . GLU A 1 288 ? 10.511 -0.940 -16.557 1.00 96.12 288 GLU A C 1
ATOM 2041 O O . GLU A 1 288 ? 10.204 -1.723 -17.468 1.00 96.12 288 GLU A O 1
ATOM 2046 N N . PHE A 1 289 ? 11.669 -0.282 -16.552 1.00 98.06 289 PHE A N 1
ATOM 2047 C CA . PHE A 1 289 ? 12.630 -0.415 -17.638 1.00 98.06 289 PHE A CA 1
ATOM 2048 C C . PHE A 1 289 ? 14.085 -0.222 -17.208 1.00 98.06 289 PHE A C 1
ATOM 2050 O O . PHE A 1 289 ? 14.399 0.451 -16.228 1.00 98.06 289 PHE A O 1
ATOM 2057 N N . GLU A 1 290 ? 14.977 -0.744 -18.044 1.00 97.25 290 GLU A N 1
ATOM 2058 C CA . GLU A 1 290 ? 16.408 -0.454 -18.025 1.00 97.25 290 GLU A CA 1
ATOM 2059 C C . GLU A 1 290 ? 16.773 0.401 -19.245 1.00 97.25 290 GLU A C 1
ATOM 2061 O O . GLU A 1 290 ? 16.406 0.087 -20.381 1.00 97.25 290 GLU A O 1
ATOM 2066 N N . LEU A 1 291 ? 17.494 1.499 -19.033 1.00 97.56 291 LEU A N 1
ATOM 2067 C CA . LEU A 1 291 ? 18.076 2.289 -20.110 1.00 97.56 291 LEU A CA 1
ATOM 2068 C C . LEU A 1 291 ? 19.235 1.508 -20.737 1.00 97.56 291 LEU A C 1
ATOM 2070 O O . LEU A 1 291 ? 20.067 0.935 -20.043 1.00 97.56 291 LEU A O 1
ATOM 2074 N N . GLY A 1 292 ? 19.321 1.528 -22.061 1.00 96.75 292 GLY A N 1
ATOM 2075 C CA . GLY A 1 292 ? 20.449 1.012 -22.823 1.00 96.75 292 GLY A CA 1
ATOM 2076 C C . GLY A 1 292 ? 20.840 1.962 -23.949 1.00 96.75 292 GLY A C 1
ATOM 2077 O O . GLY A 1 292 ? 20.169 2.964 -24.205 1.00 96.75 292 GLY A O 1
ATOM 2078 N N . THR A 1 293 ? 21.914 1.619 -24.654 1.00 96.56 293 THR A N 1
ATOM 2079 C CA . THR A 1 293 ? 22.360 2.323 -25.863 1.00 96.56 293 THR A CA 1
ATOM 2080 C C . THR A 1 293 ? 22.304 1.394 -27.074 1.00 96.56 293 THR A C 1
ATOM 2082 O O . THR A 1 293 ? 22.462 0.175 -26.945 1.00 96.56 293 THR A O 1
ATOM 2085 N N . ALA A 1 294 ? 22.087 1.949 -28.265 1.00 90.62 294 ALA A N 1
ATOM 2086 C CA . ALA A 1 294 ? 22.092 1.202 -29.518 1.00 90.62 294 ALA A CA 1
ATOM 2087 C C . ALA A 1 294 ? 23.504 0.707 -29.881 1.00 90.62 294 ALA A C 1
ATOM 2089 O O . ALA A 1 294 ? 23.652 -0.336 -30.524 1.00 90.62 294 ALA A O 1
ATOM 2090 N N . SER A 1 295 ? 24.547 1.423 -29.444 1.00 90.94 295 SER A N 1
ATOM 2091 C CA . SER A 1 295 ? 25.947 1.012 -29.590 1.00 90.94 295 SER A CA 1
ATOM 2092 C C . SER A 1 295 ? 26.347 -0.153 -28.670 1.00 90.94 295 SER A C 1
ATOM 2094 O O . SER A 1 295 ? 27.322 -0.851 -28.964 1.00 90.94 295 SER A O 1
ATOM 2096 N N . GLY A 1 296 ? 25.597 -0.388 -27.585 1.00 89.81 296 GLY A N 1
ATOM 2097 C CA . GLY A 1 296 ? 25.935 -1.349 -26.531 1.00 89.81 296 GLY A CA 1
ATOM 2098 C C . GLY A 1 296 ? 26.942 -0.815 -25.507 1.00 89.81 296 GLY A C 1
ATOM 2099 O O . GLY A 1 296 ? 27.444 -1.584 -24.685 1.00 89.81 296 GLY A O 1
ATOM 2100 N N . ASP A 1 297 ? 27.247 0.482 -25.556 1.00 93.19 297 ASP A N 1
ATOM 2101 C CA . ASP A 1 297 ? 28.006 1.173 -24.521 1.00 93.19 297 ASP A CA 1
ATOM 2102 C C . ASP A 1 297 ? 27.206 1.262 -23.214 1.00 93.19 297 ASP A C 1
ATOM 2104 O O . ASP A 1 297 ? 25.972 1.199 -23.204 1.00 93.19 297 ASP A O 1
ATOM 2108 N N . ALA A 1 298 ? 27.922 1.431 -22.099 1.00 93.00 298 ALA A N 1
ATOM 2109 C CA . ALA A 1 298 ? 27.290 1.605 -20.798 1.00 93.00 298 ALA A CA 1
ATOM 2110 C C . ALA A 1 298 ? 26.399 2.867 -20.810 1.00 93.00 298 ALA A C 1
ATOM 2112 O O . ALA A 1 298 ? 26.906 3.953 -21.112 1.00 93.00 298 ALA A O 1
ATOM 2113 N N . PRO A 1 299 ? 25.097 2.738 -20.505 1.00 94.00 299 PRO A N 1
ATOM 2114 C CA . PRO A 1 299 ? 24.189 3.874 -20.417 1.00 94.00 299 PRO A CA 1
ATOM 2115 C C . PRO A 1 299 ? 24.553 4.764 -19.215 1.00 94.00 299 PRO A C 1
ATOM 2117 O O . PRO A 1 299 ? 25.168 4.288 -18.257 1.00 94.00 299 PRO A O 1
ATOM 2120 N N . PRO A 1 300 ? 24.189 6.055 -19.244 1.00 94.00 300 PRO A N 1
ATOM 2121 C CA . PRO A 1 300 ? 24.290 6.914 -18.072 1.00 94.00 300 PRO A CA 1
ATOM 2122 C C . PRO A 1 300 ? 23.237 6.549 -17.012 1.00 94.00 300 PRO A C 1
ATOM 2124 O O . PRO A 1 300 ? 22.241 5.889 -17.313 1.00 94.00 300 PRO A O 1
ATOM 2127 N N . ASP A 1 301 ? 23.432 7.050 -15.793 1.00 93.81 301 ASP A N 1
ATOM 2128 C CA . ASP A 1 301 ? 22.445 6.922 -14.719 1.00 93.81 301 ASP A CA 1
ATOM 2129 C C . ASP A 1 301 ? 21.218 7.808 -14.987 1.00 93.81 301 ASP A C 1
ATOM 2131 O O . ASP A 1 301 ? 21.339 8.952 -15.450 1.00 93.81 301 ASP A O 1
ATOM 2135 N N . LEU A 1 302 ? 20.037 7.282 -14.665 1.00 94.88 302 LEU A N 1
ATOM 2136 C CA . LEU A 1 302 ? 18.781 8.019 -14.656 1.00 94.88 302 LEU A CA 1
ATOM 2137 C C . LEU A 1 302 ? 18.718 8.920 -13.418 1.00 94.88 302 LEU A C 1
ATOM 2139 O O . LEU A 1 302 ? 19.123 8.539 -12.325 1.00 94.88 302 LEU A O 1
ATOM 2143 N N . CYS A 1 303 ? 18.144 10.108 -13.573 1.00 92.25 303 CYS A N 1
ATOM 2144 C CA . CYS A 1 303 ? 17.673 10.884 -12.417 1.00 92.25 303 CYS A CA 1
ATOM 2145 C C . CYS A 1 303 ? 16.360 11.592 -12.630 1.00 92.25 303 CYS A C 1
ATOM 2147 O O . CYS A 1 303 ? 15.867 12.239 -11.709 1.00 92.25 303 CYS A O 1
ATOM 2149 N N . ARG A 1 304 ? 15.784 11.502 -13.827 1.00 95.19 304 ARG A N 1
ATOM 2150 C CA . ARG A 1 304 ? 14.405 11.908 -13.988 1.00 95.19 304 ARG A CA 1
ATOM 2151 C C . ARG A 1 304 ? 13.699 11.116 -15.065 1.00 95.19 304 ARG A C 1
ATOM 2153 O O . ARG A 1 304 ? 14.261 10.863 -16.125 1.00 95.19 304 ARG A O 1
ATOM 2160 N N . VAL A 1 305 ? 12.433 10.807 -14.825 1.00 97.88 305 VAL A N 1
ATOM 2161 C CA . VAL A 1 305 ? 11.520 10.307 -15.850 1.00 97.88 305 VAL A CA 1
ATOM 2162 C C . VAL A 1 305 ? 10.194 11.041 -15.731 1.00 97.88 305 VAL A C 1
ATOM 2164 O O . VAL A 1 305 ? 9.574 11.063 -14.670 1.00 97.88 305 VAL A O 1
ATOM 2167 N N . ASP A 1 306 ? 9.738 11.630 -16.831 1.00 96.12 306 ASP A N 1
ATOM 2168 C CA . ASP A 1 306 ? 8.386 12.172 -16.921 1.00 96.12 306 ASP A CA 1
ATOM 2169 C C . ASP A 1 306 ? 7.456 11.140 -17.559 1.00 96.12 306 ASP A C 1
ATOM 2171 O O . ASP A 1 306 ? 7.716 10.678 -18.669 1.00 96.12 306 ASP A O 1
ATOM 2175 N N . VAL A 1 307 ? 6.345 10.828 -16.893 1.00 96.81 307 VAL A N 1
ATOM 2176 C CA . VAL A 1 307 ? 5.302 9.915 -17.376 1.00 96.81 307 VAL A CA 1
ATOM 2177 C C . VAL A 1 307 ? 4.030 10.708 -17.663 1.00 96.81 307 VAL A C 1
ATOM 2179 O O . VAL A 1 307 ? 3.401 11.281 -16.765 1.00 96.81 307 VAL A O 1
ATOM 2182 N N . LYS A 1 308 ? 3.624 10.751 -18.933 1.00 93.38 308 LYS A N 1
ATOM 2183 C CA . LYS A 1 308 ? 2.413 11.438 -19.388 1.00 93.38 308 LYS A CA 1
ATOM 2184 C C . LYS A 1 308 ? 1.232 10.478 -19.425 1.00 93.38 308 LYS A C 1
ATOM 2186 O O . LYS A 1 308 ? 1.302 9.443 -20.069 1.00 93.38 308 LYS A O 1
ATOM 2191 N N . GLY A 1 309 ? 0.097 10.901 -18.868 1.00 90.06 309 GLY A N 1
ATOM 2192 C CA . GLY A 1 309 ? -1.202 10.255 -19.093 1.00 90.06 309 GLY A CA 1
ATOM 2193 C C . GLY A 1 309 ? -2.360 11.245 -18.945 1.00 90.06 309 GLY A C 1
ATOM 2194 O O . GLY A 1 309 ? -2.302 12.166 -18.127 1.00 90.06 309 GLY A O 1
ATOM 2195 N N . GLY A 1 310 ? -3.402 11.129 -19.771 1.00 84.69 310 GLY A N 1
ATOM 2196 C CA . GLY A 1 310 ? -4.591 11.998 -19.693 1.00 84.69 310 GLY A CA 1
ATOM 2197 C C . GLY A 1 310 ? -4.262 13.496 -19.805 1.00 84.69 310 GLY A C 1
ATOM 2198 O O . GLY A 1 310 ? -3.595 13.886 -20.759 1.00 84.69 310 GLY A O 1
ATOM 2199 N N . PRO A 1 311 ? -4.679 14.372 -18.868 1.00 78.00 311 PRO A N 1
ATOM 2200 C CA . PRO A 1 311 ? -4.278 15.781 -18.847 1.00 78.00 311 PRO A CA 1
ATOM 2201 C C . PRO A 1 311 ? -3.001 16.063 -18.028 1.00 78.00 311 PRO A C 1
ATOM 2203 O O . PRO A 1 311 ? -2.520 17.192 -18.053 1.00 78.00 311 PRO A O 1
ATOM 2206 N N . GLY A 1 312 ? -2.451 15.079 -17.304 1.00 83.06 312 GLY A N 1
ATOM 2207 C CA . GLY A 1 312 ? -1.345 15.275 -16.355 1.00 83.06 312 GLY A CA 1
ATOM 2208 C C . GLY A 1 312 ? -0.004 14.692 -16.807 1.00 83.06 312 GLY A C 1
ATOM 2209 O O . GLY A 1 312 ? 0.046 13.905 -17.755 1.00 83.06 312 GLY A O 1
ATOM 2210 N N . ILE A 1 313 ? 1.062 15.076 -16.102 1.00 85.81 313 ILE A N 1
ATOM 2211 C CA . ILE A 1 313 ? 2.405 14.473 -16.129 1.00 85.81 313 ILE A CA 1
ATOM 2212 C C . ILE A 1 313 ? 2.784 14.181 -14.675 1.00 85.81 313 ILE A C 1
ATOM 2214 O O . ILE A 1 313 ? 2.551 15.029 -13.813 1.00 85.81 313 ILE A O 1
ATOM 2218 N N . VAL A 1 314 ? 3.341 13.001 -14.410 1.00 88.00 314 VAL A N 1
ATOM 2219 C CA . VAL A 1 314 ? 4.066 12.709 -13.167 1.00 88.00 314 VAL A CA 1
ATOM 2220 C C . VAL A 1 314 ? 5.552 12.777 -13.481 1.00 88.00 314 VAL A C 1
ATOM 2222 O O . VAL A 1 314 ? 5.992 12.199 -14.471 1.00 88.00 314 VAL A O 1
ATOM 2225 N N . THR A 1 315 ? 6.305 13.492 -12.653 1.00 92.62 315 THR A N 1
ATOM 2226 C CA . THR A 1 315 ? 7.763 13.555 -12.730 1.00 92.62 315 THR A CA 1
ATOM 2227 C C . THR A 1 315 ? 8.326 12.729 -11.587 1.00 92.62 315 THR A C 1
ATOM 2229 O O . THR A 1 315 ? 7.999 12.981 -10.431 1.00 92.62 315 THR A O 1
ATOM 2232 N N . TYR A 1 316 ? 9.146 11.747 -11.932 1.00 89.44 316 TYR A N 1
ATOM 2233 C CA . TYR A 1 316 ? 9.963 10.979 -11.006 1.00 89.44 316 TYR A CA 1
ATOM 2234 C C . TYR A 1 316 ? 11.354 11.586 -11.027 1.00 89.44 316 TYR A C 1
ATOM 2236 O O . TYR A 1 316 ? 12.008 11.492 -12.057 1.00 89.44 316 TYR A O 1
ATOM 2244 N N . ASP A 1 317 ? 11.773 12.249 -9.956 1.00 91.06 317 ASP A N 1
ATOM 2245 C CA . ASP A 1 317 ? 13.100 12.864 -9.800 1.00 91.06 317 ASP A CA 1
ATOM 2246 C C . ASP A 1 317 ? 13.763 12.525 -8.451 1.00 91.06 317 ASP A C 1
ATOM 2248 O O . ASP A 1 317 ? 14.792 13.098 -8.087 1.00 91.06 317 ASP A O 1
ATOM 2252 N N . ASP A 1 318 ? 13.179 11.568 -7.723 1.00 81.94 318 ASP A N 1
ATOM 2253 C CA . ASP A 1 318 ? 13.745 10.993 -6.508 1.00 81.94 318 ASP A CA 1
ATOM 2254 C C . ASP A 1 318 ? 14.848 9.984 -6.882 1.00 81.94 318 ASP A C 1
ATOM 2256 O O . ASP A 1 318 ? 14.579 9.086 -7.685 1.00 81.94 318 ASP A O 1
ATOM 2260 N N . PRO A 1 319 ? 16.078 10.095 -6.343 1.00 77.06 319 PRO A N 1
ATOM 2261 C CA . PRO A 1 319 ? 17.125 9.101 -6.573 1.00 77.06 319 PRO A CA 1
ATOM 2262 C C . PRO A 1 319 ? 16.718 7.679 -6.167 1.00 77.06 319 PRO A C 1
ATOM 2264 O O . PRO A 1 319 ? 17.205 6.740 -6.784 1.00 77.06 319 PRO A O 1
ATOM 2267 N N . ASP A 1 320 ? 15.819 7.511 -5.194 1.00 81.31 320 ASP A N 1
ATOM 2268 C CA . ASP A 1 320 ? 15.353 6.188 -4.764 1.00 81.31 320 ASP A CA 1
ATOM 2269 C C . ASP A 1 320 ? 14.397 5.540 -5.790 1.00 81.31 320 ASP A C 1
ATOM 2271 O O . ASP A 1 320 ? 14.078 4.363 -5.677 1.00 81.31 320 ASP A O 1
ATOM 2275 N N . ALA A 1 321 ? 13.946 6.274 -6.817 1.00 79.25 321 ALA A N 1
ATOM 2276 C CA . ALA A 1 321 ? 13.168 5.709 -7.923 1.00 79.25 321 ALA A CA 1
ATOM 2277 C C . ALA A 1 321 ? 14.039 4.983 -8.969 1.00 79.25 321 ALA A C 1
ATOM 2279 O O . ALA A 1 321 ? 13.497 4.415 -9.926 1.00 79.25 321 ALA A O 1
ATOM 2280 N N . PHE A 1 322 ? 15.370 5.029 -8.832 1.00 90.56 322 PHE A N 1
ATOM 2281 C CA . PHE A 1 322 ? 16.316 4.541 -9.833 1.00 90.56 322 PHE A CA 1
ATOM 2282 C C . PHE A 1 322 ? 17.442 3.702 -9.209 1.00 90.56 322 PHE A C 1
ATOM 2284 O O . PHE A 1 322 ? 18.026 4.071 -8.194 1.00 90.56 322 PHE A O 1
ATOM 2291 N N . ASP A 1 323 ? 17.817 2.617 -9.887 1.00 90.75 323 ASP A N 1
ATOM 2292 C CA . ASP A 1 323 ? 19.048 1.860 -9.635 1.00 90.75 323 ASP A CA 1
ATOM 2293 C C . ASP A 1 323 ? 19.997 2.055 -10.827 1.00 90.75 323 ASP A C 1
ATOM 2295 O O . ASP A 1 323 ? 19.986 1.312 -11.814 1.00 90.75 323 ASP A O 1
ATOM 2299 N N . GLY A 1 324 ? 20.770 3.145 -10.780 1.00 92.06 324 GLY A N 1
ATOM 2300 C CA . GLY A 1 324 ? 21.664 3.549 -11.866 1.00 92.06 324 GLY A CA 1
ATOM 2301 C C . GLY A 1 324 ? 20.894 3.855 -13.151 1.00 92.06 324 GLY A C 1
ATOM 2302 O O . GLY A 1 324 ? 20.155 4.834 -13.230 1.00 92.06 324 GLY A O 1
ATOM 2303 N N . SER A 1 325 ? 21.068 3.024 -14.178 1.00 94.44 325 SER A N 1
ATOM 2304 C CA . SER A 1 325 ? 20.379 3.157 -15.465 1.00 94.44 325 SER A CA 1
ATOM 2305 C C . SER A 1 325 ? 19.010 2.459 -15.508 1.00 94.44 325 SER A C 1
ATOM 2307 O O . SER A 1 325 ? 18.382 2.441 -16.564 1.00 94.44 325 SER A O 1
ATOM 2309 N N . ALA A 1 326 ? 18.550 1.859 -14.409 1.00 94.62 326 ALA A N 1
ATOM 2310 C CA . ALA A 1 326 ? 17.264 1.172 -14.304 1.00 94.62 326 ALA A CA 1
ATOM 2311 C C . ALA A 1 326 ? 16.291 1.912 -13.379 1.00 94.62 326 ALA A C 1
ATOM 2313 O O . ALA A 1 326 ? 16.697 2.685 -12.513 1.00 94.62 326 ALA A O 1
ATOM 2314 N N . THR A 1 327 ? 14.996 1.671 -13.552 1.00 92.25 327 THR A N 1
ATOM 2315 C CA . THR A 1 327 ? 13.970 2.076 -12.580 1.00 92.25 327 THR A CA 1
ATOM 2316 C C . THR A 1 327 ? 13.909 1.074 -11.426 1.00 92.25 327 THR A C 1
ATOM 2318 O O . THR A 1 327 ? 13.938 -0.127 -11.684 1.00 92.25 327 THR A O 1
ATOM 2321 N N . ASP A 1 328 ? 13.755 1.534 -10.181 1.00 88.44 328 ASP A N 1
ATOM 2322 C CA . ASP A 1 328 ? 13.534 0.664 -9.009 1.00 88.44 328 ASP A CA 1
ATOM 2323 C C . ASP A 1 328 ? 12.041 0.286 -8.890 1.00 88.44 328 ASP A C 1
ATOM 2325 O O . ASP A 1 328 ? 11.318 0.685 -7.975 1.00 88.44 328 ASP A O 1
ATOM 2329 N N . GLY A 1 329 ? 11.546 -0.426 -9.909 1.00 88.56 329 GLY A N 1
ATOM 2330 C CA . GLY A 1 329 ? 10.142 -0.811 -10.075 1.00 88.56 329 GLY A CA 1
ATOM 2331 C C . GLY A 1 329 ? 9.331 0.064 -11.052 1.00 88.56 329 GLY A C 1
ATOM 2332 O O . GLY A 1 329 ? 9.856 1.002 -11.660 1.00 88.56 329 GLY A O 1
ATOM 2333 N N . PRO A 1 330 ? 8.028 -0.236 -11.247 1.00 89.81 330 PRO A N 1
ATOM 2334 C CA . PRO A 1 330 ? 7.215 0.429 -12.264 1.00 89.81 330 PRO A CA 1
ATOM 2335 C C . PRO A 1 330 ? 6.932 1.905 -11.965 1.00 89.81 330 PRO A C 1
ATOM 2337 O O . PRO A 1 330 ? 6.324 2.254 -10.949 1.00 89.81 330 PRO A O 1
ATOM 2340 N N . LEU A 1 331 ? 7.250 2.776 -12.923 1.00 91.12 331 LEU A N 1
ATOM 2341 C CA . LEU A 1 331 ? 6.877 4.188 -12.885 1.00 91.12 331 LEU A CA 1
ATOM 2342 C C . LEU A 1 331 ? 5.440 4.360 -13.376 1.00 91.12 331 LEU A C 1
ATOM 2344 O O . LEU A 1 331 ? 5.100 3.976 -14.494 1.00 91.12 331 LEU A O 1
ATOM 2348 N N . LEU A 1 332 ? 4.585 4.936 -12.534 1.00 92.50 332 LEU A N 1
ATOM 2349 C CA . LEU A 1 332 ? 3.136 4.959 -12.709 1.00 92.50 332 LEU A CA 1
ATOM 2350 C C . LEU A 1 332 ? 2.633 6.253 -13.366 1.00 92.50 332 LEU A C 1
ATOM 2352 O O . LEU A 1 332 ? 3.093 7.361 -13.097 1.00 92.50 332 LEU A O 1
ATOM 2356 N N . ALA A 1 333 ? 1.590 6.123 -14.179 1.00 89.25 333 ALA A N 1
ATOM 2357 C CA . ALA A 1 333 ? 0.930 7.247 -14.830 1.00 89.25 333 ALA A CA 1
ATOM 2358 C C . ALA A 1 333 ? 0.144 8.135 -13.839 1.00 89.25 333 ALA A C 1
ATOM 2360 O O . ALA A 1 333 ? -0.240 7.677 -12.754 1.00 89.25 333 ALA A O 1
ATOM 2361 N N . PRO A 1 334 ? -0.193 9.387 -14.208 1.00 84.44 334 PRO A N 1
ATOM 2362 C CA . PRO A 1 334 ? -1.035 10.255 -13.390 1.00 84.44 334 PRO A CA 1
ATOM 2363 C C . PRO A 1 334 ? -2.396 9.641 -13.036 1.00 84.44 334 PRO A C 1
ATOM 2365 O O . PRO A 1 334 ? -3.021 8.930 -13.832 1.00 84.44 334 PRO A O 1
ATOM 2368 N N . THR A 1 335 ? -2.901 9.997 -11.856 1.00 81.69 335 THR A N 1
ATOM 2369 C CA . THR A 1 335 ? -4.250 9.624 -11.414 1.00 81.69 335 THR A CA 1
ATOM 2370 C C . THR A 1 335 ? -5.317 10.455 -12.139 1.00 81.69 335 THR A C 1
ATOM 2372 O O . THR A 1 335 ? -5.146 11.652 -12.374 1.00 81.69 335 THR A O 1
ATOM 2375 N N . THR A 1 336 ? -6.462 9.852 -12.461 1.00 66.56 336 THR A N 1
ATOM 2376 C CA . THR A 1 336 ? -7.598 10.517 -13.134 1.00 66.56 336 THR A CA 1
ATOM 2377 C C . THR A 1 336 ? -8.300 11.562 -12.256 1.00 66.56 336 THR A C 1
ATOM 2379 O O . THR A 1 336 ? -9.097 12.357 -12.752 1.00 66.56 336 THR A O 1
ATOM 2382 N N . GLY A 1 337 ? -7.977 11.594 -10.956 1.00 58.16 337 GLY A N 1
ATOM 2383 C CA . GLY A 1 337 ? -8.483 12.551 -9.970 1.00 58.16 337 GLY A CA 1
ATOM 2384 C C . GLY A 1 337 ? -7.637 13.818 -9.790 1.00 58.16 337 GLY A C 1
ATOM 2385 O O . GLY A 1 337 ? -8.033 14.684 -9.012 1.00 58.16 337 GLY A O 1
ATOM 2386 N N . GLY A 1 338 ? -6.504 13.956 -10.491 1.00 42.28 338 GLY A N 1
ATOM 2387 C CA . GLY A 1 338 ? -5.681 15.173 -10.462 1.00 42.28 338 GLY A CA 1
ATOM 2388 C C . GLY A 1 338 ? -4.814 15.362 -9.210 1.00 42.28 338 GLY A C 1
ATOM 2389 O O . GLY A 1 338 ? -4.448 16.495 -8.903 1.00 42.28 338 GLY A O 1
ATOM 2390 N N . GLY A 1 339 ? -4.481 14.288 -8.490 1.00 36.75 339 GLY A N 1
ATOM 2391 C CA . GLY A 1 339 ? -3.473 14.319 -7.426 1.00 36.75 339 GLY A CA 1
ATOM 2392 C C . GLY A 1 339 ? -2.107 13.892 -7.961 1.00 36.75 339 GLY A C 1
ATOM 2393 O O . GLY A 1 339 ? -2.015 12.836 -8.595 1.00 36.75 339 GLY A O 1
ATOM 2394 N N . ALA A 1 340 ? -1.076 14.708 -7.721 1.00 32.25 340 ALA A N 1
ATOM 2395 C CA . ALA A 1 340 ? 0.312 14.244 -7.757 1.00 32.25 340 ALA A CA 1
ATOM 2396 C C . ALA A 1 340 ? 0.487 13.108 -6.724 1.00 32.25 340 ALA A C 1
ATOM 2398 O O . ALA A 1 340 ? -0.247 13.129 -5.728 1.00 32.25 340 ALA A O 1
ATOM 2399 N N . PRO A 1 341 ? 1.355 12.112 -6.997 1.00 43.91 341 PRO A N 1
ATOM 2400 C CA . PRO A 1 341 ? 1.649 11.039 -6.048 1.00 43.91 341 PRO A CA 1
ATOM 2401 C C . PRO A 1 341 ? 2.105 11.580 -4.688 1.00 43.91 341 PRO A C 1
ATOM 2403 O O . PRO A 1 341 ? 2.728 12.668 -4.658 1.00 43.91 341 PRO A O 1
#

pLDDT: mean 76.57, std 21.68, range [24.41, 98.06]

Organism: NCBI:txid1487865

InterPro domains:
  IPR006311 Twin-arginine translocation pathway, signal sequence [PS51318] (1-40)